Protein AF-0000000067842498 (afdb_homodimer)

Organism: Pseudomonas putida (strain ATCC 47054 / DSM 6125 / CFBP 8728 / NCIMB 11950 / KT2440) (NCBI:txid160488)

Secondary structure (DSSP, 8-state):
--EEEEEEEEES-HHHHIIIIIIIT-PEEEEE-SSEEEEE-SSSEEEEEESPPPP-EEEEEETTEEEEESEEEEEEEHHHHHHHHHHHHHTTPPEEEEEEEESTTSTT-EEEEEEE-TTS-EEEEEEESSGGGGG--/--EEEEEEEEES-HHHHIIIIIIIT-PEEEEE-SSEEEEE-SSSEEEEEESPPPP-EEEEEETTEEEEESEEEEEEEHHHHHHHHHHHHHTTPPEEEEEEEESTTSTT-EEEEEEE-TTS-EEEEEEESSGGGGG--

InterPro domains:
  IPR004360 Glyoxalase/fosfomycin resistance/dioxygenase domain [PF00903] (4-125)
  IPR029068 Glyoxalase/Bleomycin resistance protein/Dihydroxybiphenyl dioxygenase [G3DSA:3.10.180.10] (1-134)
  IPR029068 Glyoxalase/Bleomycin resistance protein/Dihydroxybiphenyl dioxygenase [SSF54593] (3-127)
  IPR037523 Vicinal oxygen chelate (VOC), core domain [PS51819] (3-128)

Solvent-accessible surface area (backbone atoms only — not comparable to full-atom values): 14400 Å² total; per-residue (Å²): 125,77,56,32,44,32,38,34,40,43,28,68,47,67,67,59,43,45,46,44,48,31,64,66,68,58,28,50,76,34,44,70,59,96,53,34,40,27,29,38,60,64,77,22,41,38,36,41,30,62,43,77,46,78,80,68,43,72,68,43,70,50,91,94,44,60,36,63,29,47,28,37,39,37,36,24,40,44,70,60,34,52,52,48,53,50,48,39,52,74,72,64,57,66,56,78,39,60,82,42,80,40,54,78,96,39,80,41,38,29,30,38,31,29,30,56,50,91,58,64,51,42,36,37,46,31,20,24,88,45,78,72,34,76,52,38,112,125,78,58,31,44,32,38,35,40,43,28,68,48,66,65,60,44,45,46,44,47,30,65,68,69,58,29,48,75,35,45,69,59,98,54,33,41,28,29,39,60,64,78,23,41,37,36,42,30,64,44,78,49,77,80,69,44,73,67,40,70,50,91,95,42,61,36,63,28,47,31,37,38,36,38,26,40,43,71,59,34,53,52,48,52,50,47,39,52,73,70,64,57,67,57,78,38,61,82,41,80,40,55,79,96,40,80,41,38,29,31,39,31,29,29,56,49,92,59,63,52,41,36,37,44,32,20,24,89,46,77,73,33,75,51,38,112

Nearest PDB structures (foldseek):
  3rri-assembly1_A  TM=8.544E-01  e=1.528E-12  Alicyclobacillus acidocaldarius subsp. acidocaldarius DSM 446
  4nb1-assembly1_A  TM=8.017E-01  e=8.181E-09  Staphylococcus aureus subsp. aureus N315
  4naz-assembly1_A  TM=7.838E-01  e=1.943E-08  Staphylococcus aureus subsp. aureus N315
  1npb-assembly2_D  TM=7.614E-01  e=9.257E-09  Serratia marcescens
  3zi1-assembly1_A  TM=7.278E-01  e=3.832E-08  Homo sapiens

pLDDT: mean 94.42, std 5.38, range [74.56, 98.62]

Foldseek 3Di:
DDDAAEEEWEFADVVLVCCCVCVLVNWDWDDDDPFWTWTCNVPHIYIYGHDQTDDWDQQCDDPPGTDIPPAEEEEDAPVVVVVSLVSCVVVPFDWPAHWDWDPPPDQLIKIWTWGARPRRHIYMYIYDNDVVSNPTD/DDDAAEEEWEFADVVLVCCCVCVLVNWDWDDDDPFWTWTCNVPHIYIYGHDQTDDWDQQCDDPPGTDIPPAEEDEDAPVVVVVSLVSCVVVPFDWPAHWDWDPPPDQLIKIWTWGARPRRHIYMYIYDNDVVSNPTD

Structure (mmCIF, N/CA/C/O backbone):
data_AF-0000000067842498-model_v1
#
loop_
_entity.id
_entity.type
_entity.pdbx_description
1 polymer 'Ring-cleaving dioxygenase'
#
loop_
_atom_site.group_PDB
_atom_site.id
_atom_site.type_symbol
_atom_site.label_atom_id
_atom_site.label_alt_id
_atom_site.label_comp_id
_atom_site.label_asym_id
_atom_site.label_entity_id
_atom_site.label_seq_id
_atom_site.pdbx_PDB_ins_code
_atom_site.Cartn_x
_atom_site.Cartn_y
_atom_site.Cartn_z
_atom_site.occupancy
_atom_site.B_iso_or_equiv
_atom_site.auth_seq_id
_atom_site.auth_comp_id
_atom_site.auth_asym_id
_atom_site.auth_atom_id
_atom_site.pdbx_PDB_model_num
ATOM 1 N N . MET A 1 1 ? -9.445 11.133 -11.086 1 76.19 1 MET A N 1
ATOM 2 C CA . MET A 1 1 ? -8.438 11.734 -10.219 1 76.19 1 MET A CA 1
ATOM 3 C C . MET A 1 1 ? -7.129 10.953 -10.281 1 76.19 1 MET A C 1
ATOM 5 O O . MET A 1 1 ? -7.133 9.719 -10.211 1 76.19 1 MET A O 1
ATOM 9 N N . LYS A 1 2 ? -6.109 11.633 -10.609 1 86.38 2 LYS A N 1
ATOM 10 C CA . LYS A 1 2 ? -4.809 10.969 -10.594 1 86.38 2 LYS A CA 1
ATOM 11 C C . LYS A 1 2 ? -4.27 10.852 -9.172 1 86.38 2 LYS A C 1
ATOM 13 O O . LYS A 1 2 ? -4.41 11.781 -8.367 1 86.38 2 LYS A O 1
ATOM 18 N N . SER A 1 3 ? -3.846 9.609 -8.766 1 96.38 3 SER A N 1
ATOM 19 C CA . SER A 1 3 ? -3.299 9.398 -7.426 1 96.38 3 SER A CA 1
ATOM 20 C C . SER A 1 3 ? -2.084 8.477 -7.465 1 96.38 3 SER A C 1
ATOM 22 O O . SER A 1 3 ? -1.927 7.688 -8.398 1 96.38 3 SER A O 1
ATOM 24 N N . LEU A 1 4 ? -1.182 8.711 -6.551 1 97.5 4 LEU A N 1
ATOM 25 C CA . LEU A 1 4 ? -0.152 7.73 -6.215 1 97.5 4 LEU A CA 1
ATOM 26 C C . LEU A 1 4 ? -0.464 7.047 -4.891 1 97.5 4 LEU A C 1
ATOM 28 O O . LEU A 1 4 ? -1.12 7.633 -4.023 1 97.5 4 LEU A O 1
ATOM 32 N N . PHE A 1 5 ? -0.027 5.844 -4.844 1 98.38 5 PHE A N 1
ATOM 33 C CA . PHE A 1 5 ? -0.206 5.164 -3.564 1 98.38 5 PHE A CA 1
ATOM 34 C C . PHE A 1 5 ? 0.988 5.41 -2.648 1 98.38 5 PHE A C 1
ATOM 36 O O . PHE A 1 5 ? 2.104 5.637 -3.121 1 98.38 5 PHE A O 1
ATOM 43 N N . HIS A 1 6 ? 0.735 5.387 -1.341 1 98.19 6 HIS A N 1
ATOM 44 C CA . HIS A 1 6 ? 1.768 5.551 -0.324 1 98.19 6 HIS A CA 1
ATOM 45 C C . HIS A 1 6 ? 1.63 4.504 0.775 1 98.19 6 HIS A C 1
ATOM 47 O O . HIS A 1 6 ? 0.52 4.219 1.232 1 98.19 6 HIS A O 1
ATOM 53 N N . VAL A 1 7 ? 2.695 3.898 1.135 1 98.5 7 VAL A N 1
ATOM 54 C CA . VAL A 1 7 ? 2.73 3.018 2.299 1 98.5 7 VAL A CA 1
ATOM 55 C C . VAL A 1 7 ? 4.027 3.236 3.072 1 98.5 7 VAL A C 1
ATOM 57 O O . VAL A 1 7 ? 5.094 3.402 2.473 1 98.5 7 VAL A O 1
ATOM 60 N N . SER A 1 8 ? 3.912 3.299 4.363 1 98.31 8 SER A N 1
ATOM 61 C CA . SER A 1 8 ? 5.07 3.32 5.25 1 98.31 8 SER A CA 1
ATOM 62 C C . SER A 1 8 ? 5.074 2.111 6.18 1 98.31 8 SER A C 1
ATOM 64 O O . SER A 1 8 ? 4.055 1.788 6.793 1 98.31 8 SER A O 1
ATOM 66 N N . TYR A 1 9 ? 6.188 1.408 6.258 1 98.5 9 TYR A N 1
ATOM 67 C CA . TYR A 1 9 ? 6.301 0.244 7.129 1 98.5 9 TYR A CA 1
ATOM 68 C C . TYR A 1 9 ? 7.738 0.057 7.602 1 98.5 9 TYR A C 1
ATOM 70 O O . TYR A 1 9 ? 8.641 0.763 7.152 1 98.5 9 TYR A O 1
ATOM 78 N N . HIS A 1 10 ? 7.934 -0.822 8.531 1 98.25 10 HIS A N 1
ATOM 79 C CA . HIS A 1 10 ? 9.242 -1.013 9.148 1 98.25 10 HIS A CA 1
ATOM 80 C C . HIS A 1 10 ? 10.062 -2.057 8.398 1 98.25 10 HIS A C 1
ATOM 82 O O . HIS A 1 10 ? 9.508 -3.043 7.898 1 98.25 10 HIS A O 1
ATOM 88 N N . VAL A 1 11 ? 11.273 -1.847 8.352 1 98.38 11 VAL A N 1
ATOM 89 C CA . VAL A 1 11 ? 12.289 -2.807 7.949 1 98.38 11 VAL A CA 1
ATOM 90 C C . VAL A 1 11 ? 13.344 -2.934 9.047 1 98.38 11 VAL A C 1
ATOM 92 O O . VAL A 1 11 ? 13.516 -2.021 9.859 1 98.38 11 VAL A O 1
ATOM 95 N N . THR A 1 12 ? 14.094 -4.02 9.062 1 98.19 12 THR A N 1
ATOM 96 C CA . THR A 1 12 ? 15.039 -4.273 10.141 1 98.19 12 THR A CA 1
ATOM 97 C C . THR A 1 12 ? 16.391 -3.65 9.836 1 98.19 12 THR A C 1
ATOM 99 O O . THR A 1 12 ? 17.172 -3.361 10.742 1 98.19 12 THR A O 1
ATOM 102 N N . ASP A 1 13 ? 16.719 -3.486 8.539 1 97.75 13 ASP A N 1
ATOM 103 C CA . ASP A 1 13 ? 18.031 -3.027 8.094 1 97.75 13 ASP A CA 1
ATOM 104 C C . ASP A 1 13 ? 17.922 -2.182 6.824 1 97.75 13 ASP A C 1
ATOM 106 O O . ASP A 1 13 ? 17.562 -2.693 5.762 1 97.75 13 ASP A O 1
ATOM 110 N N . LEU A 1 14 ? 18.281 -0.862 6.91 1 97.25 14 LEU A N 1
ATOM 111 C CA . LEU A 1 14 ? 18.094 0.062 5.797 1 97.25 14 LEU A CA 1
ATOM 112 C C . LEU A 1 14 ? 19.062 -0.261 4.66 1 97.25 14 LEU A C 1
ATOM 114 O O . LEU A 1 14 ? 18.719 -0.106 3.486 1 97.25 14 LEU A O 1
ATOM 118 N N . GLU A 1 15 ? 20.25 -0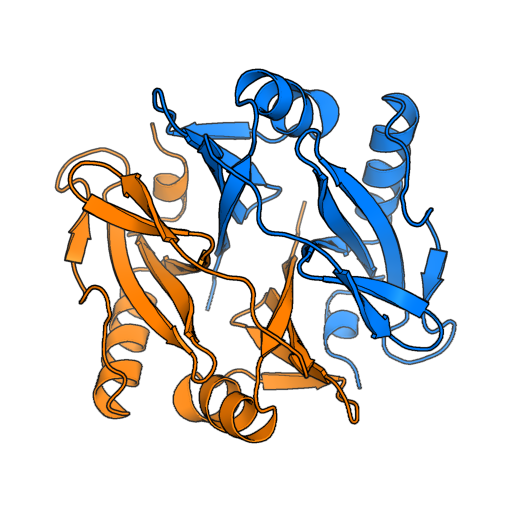.702 4.965 1 97.31 15 GLU A N 1
ATOM 119 C CA . GLU A 1 15 ? 21.219 -1.031 3.922 1 97.31 15 GLU A CA 1
ATOM 120 C C . GLU A 1 15 ? 20.75 -2.236 3.105 1 97.31 15 GLU A C 1
ATOM 122 O O . GLU A 1 15 ? 20.859 -2.238 1.877 1 97.31 15 GLU A O 1
ATOM 127 N N . ALA A 1 16 ? 20.344 -3.297 3.791 1 97.88 16 ALA A N 1
ATOM 128 C CA . ALA A 1 16 ? 19.781 -4.449 3.088 1 97.88 16 ALA A CA 1
ATOM 129 C C . ALA A 1 16 ? 18.594 -4.047 2.223 1 97.88 16 ALA A C 1
ATOM 131 O O . ALA A 1 16 ? 18.438 -4.547 1.107 1 97.88 16 ALA A O 1
ATOM 132 N N . SER A 1 17 ? 17.797 -3.123 2.758 1 97.75 17 SER A N 1
ATOM 133 C CA . SER A 1 17 ? 16.641 -2.635 2.018 1 97.75 17 S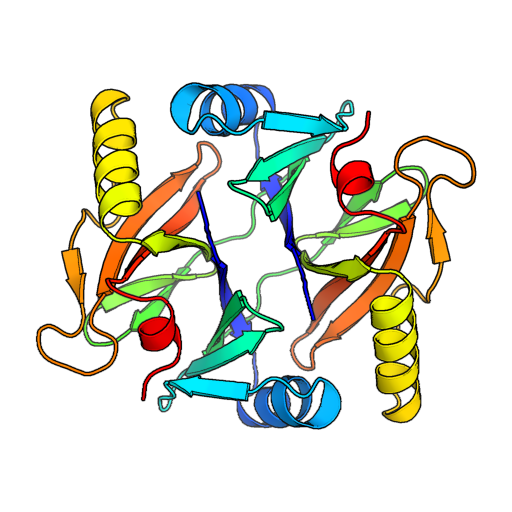ER A CA 1
ATOM 134 C C . SER A 1 17 ? 17.062 -1.837 0.79 1 97.75 17 SER A C 1
ATOM 136 O O . SER A 1 17 ? 16.469 -1.961 -0.277 1 97.75 17 SER A O 1
ATOM 138 N N . ARG A 1 18 ? 18.062 -1.056 0.928 1 97.06 18 ARG A N 1
ATOM 139 C CA . ARG A 1 18 ? 18.578 -0.275 -0.193 1 97.06 18 ARG A CA 1
ATOM 140 C C . ARG A 1 18 ? 19.047 -1.186 -1.317 1 97.06 18 ARG A C 1
ATOM 142 O O . ARG A 1 18 ? 18.812 -0.908 -2.494 1 97.06 18 ARG A O 1
ATOM 149 N N . ASN A 1 19 ? 19.719 -2.213 -0.926 1 97.5 19 ASN A N 1
ATOM 150 C CA . ASN A 1 19 ? 20.172 -3.168 -1.932 1 97.5 19 ASN A CA 1
ATOM 151 C C . ASN A 1 19 ? 19 -3.846 -2.631 1 97.5 19 ASN A C 1
ATOM 153 O O . ASN A 1 19 ? 18.984 -3.957 -3.857 1 97.5 19 ASN A O 1
ATOM 157 N N . PHE A 1 20 ? 18.047 -4.246 -1.88 1 98.62 20 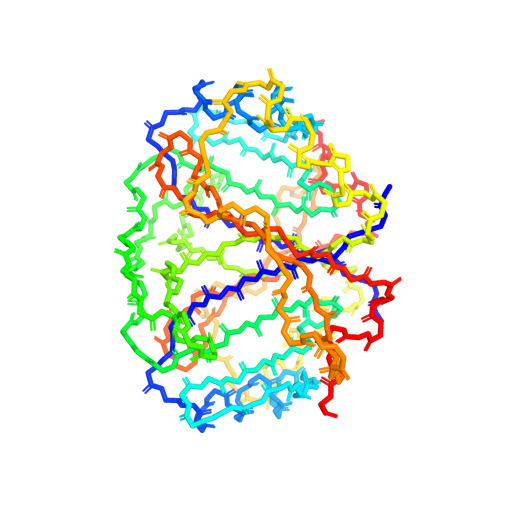PHE A N 1
ATOM 158 C CA . PHE A 1 20 ? 16.906 -4.98 -2.42 1 98.62 20 PHE A CA 1
ATOM 159 C C . PHE A 1 20 ? 16.031 -4.074 -3.277 1 98.62 20 PHE A C 1
ATOM 161 O O . PHE A 1 20 ? 15.82 -4.344 -4.461 1 98.62 20 PHE A O 1
ATOM 168 N N . TYR A 1 21 ? 15.492 -2.969 -2.76 1 98.44 21 TYR A N 1
ATOM 169 C CA . TYR A 1 21 ? 14.562 -2.092 -3.459 1 98.44 21 TYR A CA 1
ATOM 170 C C . TYR A 1 21 ? 15.273 -1.265 -4.52 1 98.44 21 TYR A C 1
ATOM 172 O O . TYR A 1 21 ? 14.727 -1.006 -5.59 1 98.44 21 TYR A O 1
ATOM 180 N N . GLY A 1 22 ? 16.469 -0.867 -4.25 1 96.88 22 GLY A N 1
ATOM 181 C CA . GLY A 1 22 ? 17.219 -0.056 -5.188 1 96.88 22 GLY A CA 1
ATOM 182 C C . GLY A 1 22 ? 17.891 -0.871 -6.277 1 96.88 22 GLY A C 1
ATOM 183 O O . GLY A 1 22 ? 17.562 -0.726 -7.457 1 96.88 22 GLY A O 1
ATOM 184 N N . ASN A 1 23 ? 18.734 -1.819 -5.898 1 95.81 23 ASN A N 1
ATOM 185 C CA . ASN A 1 23 ? 19.547 -2.551 -6.863 1 95.81 23 ASN A CA 1
ATOM 186 C C . ASN A 1 23 ? 18.766 -3.699 -7.496 1 95.81 23 ASN A C 1
ATOM 188 O O . ASN A 1 23 ? 18.734 -3.828 -8.727 1 95.81 23 ASN A O 1
ATOM 192 N N . ILE A 1 24 ? 18.188 -4.484 -6.734 1 97.25 24 ILE A N 1
ATOM 193 C CA . ILE A 1 24 ? 17.531 -5.68 -7.254 1 97.25 24 ILE A CA 1
ATOM 194 C C . ILE A 1 24 ? 16.234 -5.289 -7.973 1 97.25 24 ILE A C 1
ATOM 196 O O . ILE A 1 24 ? 16.016 -5.68 -9.117 1 97.25 24 ILE A O 1
ATOM 200 N N . LEU A 1 25 ? 15.422 -4.445 -7.328 1 97.19 25 LEU A N 1
ATOM 201 C CA . LEU A 1 25 ? 14.141 -4.09 -7.945 1 97.19 25 LEU A CA 1
ATOM 202 C C . LEU A 1 25 ? 14.305 -2.9 -8.883 1 97.19 25 LEU A C 1
ATOM 204 O O . LEU A 1 25 ? 13.453 -2.66 -9.742 1 97.19 25 LEU A O 1
ATOM 208 N N . GLY A 1 26 ? 15.305 -2.076 -8.625 1 95.88 26 GLY A N 1
ATOM 209 C CA . GLY A 1 26 ? 15.594 -0.965 -9.516 1 95.88 26 GLY A CA 1
ATOM 210 C C . GLY A 1 26 ? 14.805 0.289 -9.188 1 95.88 26 GLY A C 1
ATOM 211 O O . GLY A 1 26 ? 14.633 1.16 -10.039 1 95.88 26 GLY A O 1
ATOM 212 N N . CYS A 1 27 ? 14.312 0.388 -7.992 1 96.88 27 CYS A N 1
ATOM 213 C CA . CYS A 1 27 ? 13.531 1.558 -7.594 1 96.88 27 CYS A CA 1
ATOM 214 C C . CYS A 1 27 ? 14.445 2.75 -7.328 1 96.88 27 CYS A C 1
ATOM 216 O O . CYS A 1 27 ? 15.523 2.596 -6.75 1 96.88 27 CYS A O 1
ATOM 218 N N . LYS A 1 28 ? 13.984 3.887 -7.719 1 95.75 28 LYS A N 1
ATOM 219 C CA . LYS A 1 28 ? 14.727 5.117 -7.465 1 95.75 28 LYS A CA 1
ATOM 220 C C . LYS A 1 28 ? 14.57 5.57 -6.016 1 95.75 28 LYS A C 1
ATOM 222 O O . LYS A 1 28 ? 13.453 5.621 -5.496 1 95.75 28 LYS A O 1
ATOM 227 N N . GLU A 1 29 ? 15.688 5.902 -5.41 1 95.06 29 GLU A N 1
ATOM 228 C CA . GLU A 1 29 ? 15.68 6.391 -4.035 1 95.06 29 GLU A CA 1
ATOM 229 C C . GLU A 1 29 ? 15.211 7.84 -3.965 1 95.06 29 GLU A C 1
ATOM 231 O O . GLU A 1 29 ? 15.57 8.656 -4.812 1 95.06 29 GLU A O 1
ATOM 236 N N . GLY A 1 30 ? 14.344 8.125 -3.004 1 91.25 30 GLY A N 1
ATOM 237 C CA . GLY A 1 30 ? 13.914 9.484 -2.732 1 91.25 30 GLY A CA 1
ATOM 238 C C . GLY A 1 30 ? 14.57 10.078 -1.496 1 91.25 30 GLY A C 1
ATOM 239 O O . GLY A 1 30 ? 15.781 9.977 -1.318 1 91.25 30 GLY A O 1
ATOM 240 N N . ARG A 1 31 ? 13.75 10.773 -0.719 1 88.3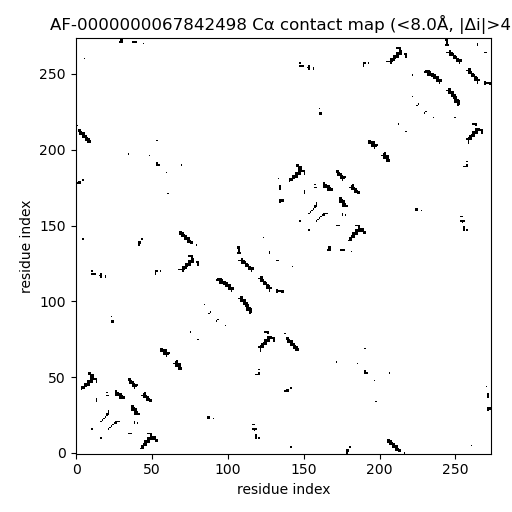8 31 ARG A N 1
ATOM 241 C CA . ARG A 1 31 ? 14.25 11.375 0.51 1 88.38 31 ARG A CA 1
ATOM 242 C C . ARG A 1 31 ? 14.742 10.312 1.485 1 88.38 31 ARG A C 1
ATOM 244 O O . ARG A 1 31 ? 14.125 9.258 1.621 1 88.38 31 ARG A O 1
ATOM 251 N N . THR A 1 32 ? 15.805 10.688 2.146 1 89.88 32 THR A N 1
ATOM 252 C CA . THR A 1 32 ? 16.422 9.758 3.084 1 89.88 32 THR A CA 1
ATOM 253 C C . THR A 1 32 ? 16.812 10.477 4.379 1 89.88 32 THR A C 1
ATOM 255 O O . THR A 1 32 ? 16.984 11.695 4.391 1 89.88 32 THR A O 1
ATOM 258 N N . SER A 1 33 ? 16.766 9.75 5.406 1 88.62 33 SER A N 1
ATOM 259 C CA . SER A 1 33 ? 17.281 10.172 6.703 1 88.62 33 SER A CA 1
ATOM 260 C C . SER A 1 33 ? 18.094 9.062 7.367 1 88.62 33 SER A C 1
ATOM 262 O O . SER A 1 33 ? 18.406 8.062 6.73 1 88.62 33 SER A O 1
ATOM 264 N N . GLU A 1 34 ? 18.438 9.289 8.609 1 90.56 34 GLU A N 1
ATOM 265 C CA . GLU A 1 34 ? 19.156 8.258 9.359 1 90.56 34 GLU A CA 1
ATOM 266 C C . GLU A 1 34 ? 18.25 7.086 9.703 1 90.56 34 GLU A C 1
ATOM 268 O O . GLU A 1 34 ? 18.719 5.961 9.883 1 90.56 34 GLU A O 1
ATOM 273 N N . THR A 1 35 ? 16.938 7.367 9.641 1 92.56 35 THR A N 1
ATOM 274 C CA . THR A 1 35 ? 16.078 6.34 10.203 1 92.56 35 THR A CA 1
ATOM 275 C C . THR A 1 35 ? 15.086 5.84 9.156 1 92.56 35 THR A C 1
ATOM 277 O O . THR A 1 35 ? 14.336 4.891 9.398 1 92.56 35 THR A O 1
ATOM 280 N N . TYR A 1 36 ? 15.055 6.477 7.941 1 94.62 36 TYR A N 1
ATOM 281 C CA . TYR A 1 36 ? 14.133 5.98 6.922 1 94.62 36 TYR A CA 1
ATOM 282 C C . TYR A 1 36 ? 14.625 6.328 5.523 1 94.62 36 TYR A C 1
ATOM 284 O O . TYR A 1 36 ? 15.523 7.164 5.367 1 94.62 36 TYR A O 1
ATOM 292 N N . VAL A 1 37 ? 14.109 5.699 4.547 1 95.38 37 VAL A N 1
ATOM 293 C CA . VAL A 1 37 ? 14.391 5.949 3.139 1 95.38 37 VAL A CA 1
ATOM 294 C C . VAL A 1 37 ? 13.109 5.789 2.318 1 95.38 37 VAL A C 1
ATOM 296 O O . VAL A 1 37 ? 12.344 4.844 2.525 1 95.38 37 VAL A O 1
ATOM 299 N N . ASP A 1 38 ? 12.859 6.723 1.45 1 95.25 38 ASP A N 1
ATOM 300 C CA . ASP A 1 38 ? 11.75 6.656 0.511 1 95.25 38 ASP A CA 1
ATOM 301 C C . ASP A 1 38 ? 12.195 6.082 -0.832 1 95.25 38 ASP A C 1
ATOM 303 O O . ASP A 1 38 ? 13.328 6.305 -1.263 1 95.25 38 ASP A O 1
ATOM 307 N N . TYR A 1 39 ? 11.219 5.402 -1.477 1 97 39 TYR A N 1
ATOM 308 C CA . TYR A 1 39 ? 11.477 4.922 -2.828 1 97 39 TYR A CA 1
ATOM 309 C C . TYR A 1 39 ? 10.305 5.23 -3.75 1 97 39 TYR A C 1
ATOM 311 O O . TYR A 1 39 ? 9.141 5.172 -3.332 1 97 39 TYR A O 1
ATOM 319 N N . ASP A 1 40 ? 10.656 5.582 -4.977 1 96.69 40 ASP A N 1
ATOM 320 C CA . ASP A 1 40 ? 9.695 5.434 -6.066 1 96.69 40 ASP A CA 1
ATOM 321 C C . ASP A 1 40 ? 9.508 3.961 -6.43 1 96.69 40 ASP A C 1
ATOM 323 O O . ASP A 1 40 ? 10.328 3.381 -7.141 1 96.69 40 ASP A O 1
ATOM 327 N N . PHE A 1 41 ? 8.516 3.322 -5.863 1 97.62 41 PHE A N 1
ATOM 328 C CA . PHE A 1 41 ? 8.188 1.921 -6.09 1 97.62 41 PHE A CA 1
ATOM 329 C C . PHE A 1 41 ? 7.281 1.771 -7.305 1 97.62 41 PHE A C 1
ATOM 331 O O . PHE A 1 41 ? 6.082 1.512 -7.164 1 97.62 41 PHE A O 1
ATOM 338 N N . PHE A 1 42 ? 7.867 1.963 -8.492 1 96.56 42 PHE A N 1
ATOM 339 C CA . PHE A 1 42 ? 7.227 1.851 -9.797 1 96.56 42 PHE A CA 1
ATOM 340 C C . PHE A 1 42 ? 6.055 2.818 -9.914 1 96.56 42 PHE A C 1
ATOM 342 O O . PHE A 1 42 ? 4.953 2.428 -10.305 1 96.56 42 PHE A O 1
ATOM 349 N N . GLY A 1 43 ? 6.324 4.098 -9.5 1 95.31 43 GLY A N 1
ATOM 350 C CA . GLY A 1 43 ? 5.34 5.16 -9.648 1 95.31 43 GLY A CA 1
ATOM 351 C C . GLY A 1 43 ? 4.625 5.492 -8.352 1 95.31 43 GLY A C 1
ATOM 352 O O . GLY A 1 43 ? 3.838 6.438 -8.297 1 95.31 43 GLY A O 1
ATOM 353 N N . HIS A 1 44 ? 4.867 4.719 -7.25 1 97.81 44 HIS A N 1
ATOM 354 C CA . HIS A 1 44 ? 4.25 4.902 -5.941 1 97.81 44 HIS A CA 1
ATOM 355 C C . HIS A 1 44 ? 5.305 5.137 -4.867 1 97.81 44 HIS A C 1
ATOM 357 O O . HIS A 1 44 ? 6.5 4.961 -5.109 1 97.81 44 HIS A O 1
ATOM 363 N N . GLN A 1 45 ? 4.855 5.578 -3.744 1 97.69 45 GLN A N 1
ATOM 364 C CA . GLN A 1 45 ? 5.824 5.914 -2.705 1 97.69 45 GLN A CA 1
ATOM 365 C C . GLN A 1 45 ? 5.789 4.891 -1.571 1 97.69 45 GLN A C 1
ATOM 367 O O . GLN A 1 45 ? 4.734 4.656 -0.977 1 97.69 45 GLN A O 1
ATOM 372 N N . ILE A 1 46 ? 6.879 4.234 -1.336 1 98.25 46 ILE A N 1
ATOM 373 C CA . ILE A 1 46 ? 7.043 3.479 -0.1 1 98.25 46 ILE A CA 1
ATOM 374 C C . ILE A 1 46 ? 8.078 4.164 0.793 1 98.25 46 ILE A C 1
ATOM 376 O O . ILE A 1 46 ? 9.07 4.703 0.301 1 98.25 46 ILE A O 1
ATOM 380 N N . SER A 1 47 ? 7.762 4.281 2.018 1 97.44 47 SER A N 1
ATOM 381 C CA . SER A 1 47 ? 8.664 4.801 3.037 1 97.44 47 SER A CA 1
ATOM 382 C C . SER A 1 47 ? 9.086 3.703 4.012 1 97.44 47 SER A C 1
ATOM 384 O O . SER A 1 47 ? 8.25 3.148 4.727 1 97.44 47 SER A O 1
ATOM 386 N N . LEU A 1 48 ? 10.344 3.395 4.004 1 98.12 48 LEU A N 1
ATOM 387 C CA . LEU A 1 48 ? 10.891 2.332 4.836 1 98.12 48 LEU A CA 1
ATOM 388 C C . LEU A 1 48 ? 11.531 2.906 6.098 1 98.12 48 LEU A C 1
ATOM 390 O O . LEU A 1 48 ? 12.523 3.639 6.016 1 98.12 48 LEU A O 1
ATOM 394 N N . HIS A 1 49 ? 10.984 2.633 7.211 1 97.5 49 HIS A N 1
ATOM 395 C CA . HIS A 1 49 ? 11.508 3.092 8.492 1 97.5 49 HIS A CA 1
ATOM 396 C C . HIS A 1 49 ? 12.203 1.961 9.242 1 97.5 49 HIS A C 1
ATOM 398 O O . HIS A 1 49 ? 11.68 0.846 9.32 1 97.5 49 HIS A O 1
ATOM 404 N N . LYS A 1 50 ? 13.391 2.291 9.781 1 96.94 50 LYS A N 1
ATOM 405 C CA . LYS A 1 50 ? 14.055 1.3 10.625 1 96.94 50 LYS A CA 1
ATOM 406 C C . LYS A 1 50 ? 13.227 0.973 11.859 1 96.94 50 LYS A C 1
ATOM 408 O O . LYS A 1 50 ? 12.781 1.876 12.57 1 96.94 50 LYS A O 1
ATOM 413 N N . GLY A 1 51 ? 12.953 -0.276 12.062 1 96.94 51 GLY A N 1
ATOM 414 C CA . GLY A 1 51 ? 12.164 -0.735 13.195 1 96.94 51 GLY A CA 1
ATOM 415 C C . GLY A 1 51 ? 11.766 -2.195 13.094 1 96.94 51 GLY A C 1
ATOM 416 O O . GLY A 1 51 ? 12.398 -2.967 12.367 1 96.94 51 GLY A O 1
ATOM 417 N N . VAL A 1 52 ? 10.781 -2.633 13.898 1 96.56 52 VAL A N 1
ATOM 418 C CA . VAL A 1 52 ? 10.305 -4.012 13.914 1 96.56 52 VAL A CA 1
ATOM 419 C C . VAL A 1 52 ? 9.164 -4.18 12.914 1 96.56 52 VAL A C 1
ATOM 421 O O . VAL A 1 52 ? 8.117 -3.543 13.047 1 96.56 52 VAL A O 1
ATOM 424 N N . PRO A 1 53 ? 9.312 -5.008 11.898 1 97.38 53 PRO A N 1
ATOM 425 C CA . PRO A 1 53 ? 8.234 -5.227 10.93 1 97.38 53 PRO A CA 1
ATOM 426 C C . PRO A 1 53 ? 6.965 -5.773 11.57 1 97.38 53 PRO A C 1
ATOM 428 O O . PRO A 1 53 ? 7.02 -6.367 12.656 1 97.38 53 PRO A O 1
ATOM 431 N N . PHE A 1 54 ? 5.852 -5.516 10.945 1 95.69 54 PHE A N 1
ATOM 432 C CA . PHE A 1 54 ? 4.602 -6.113 11.398 1 95.69 54 PHE A CA 1
ATOM 433 C C . PHE A 1 54 ? 4.66 -7.633 11.297 1 95.69 54 PHE A C 1
ATOM 435 O O . PHE A 1 54 ? 5.309 -8.18 10.406 1 95.69 54 PHE A O 1
ATOM 442 N N . PRO A 1 55 ? 3.955 -8.289 12.219 1 95.94 55 PRO A N 1
ATOM 443 C CA . PRO A 1 55 ? 3.842 -9.742 12.055 1 95.94 55 PRO A CA 1
ATOM 444 C C . PRO A 1 55 ? 2.961 -10.133 10.875 1 95.94 55 PRO A C 1
ATOM 446 O O . PRO A 1 55 ? 2.021 -9.414 10.531 1 95.94 55 PRO A O 1
ATOM 449 N N . THR A 1 56 ? 3.271 -11.227 10.242 1 96.5 56 THR A N 1
ATOM 450 C CA . THR A 1 56 ? 2.463 -11.75 9.148 1 96.5 56 THR A CA 1
ATOM 451 C C . THR A 1 56 ? 1.886 -13.117 9.5 1 96.5 56 THR A C 1
ATOM 453 O O . THR A 1 56 ? 2.467 -13.852 10.305 1 96.5 56 THR A O 1
ATOM 456 N N . THR A 1 57 ? 0.739 -13.336 9.016 1 94.5 57 THR A N 1
ATOM 457 C CA . THR A 1 57 ? 0.088 -14.633 9.117 1 94.5 57 THR A CA 1
ATOM 458 C C . THR A 1 57 ? -0.39 -15.117 7.75 1 94.5 57 THR A C 1
ATOM 460 O O . THR A 1 57 ? -0.719 -14.305 6.883 1 94.5 57 THR A O 1
ATOM 463 N N . ARG A 1 58 ? -0.375 -16.438 7.559 1 95.12 58 ARG A N 1
ATOM 464 C CA . ARG A 1 58 ? -0.917 -17 6.324 1 95.12 58 ARG A CA 1
ATOM 465 C C . ARG A 1 58 ? -2.424 -17.203 6.43 1 95.12 58 ARG A C 1
ATOM 467 O O . ARG A 1 58 ? -2.895 -18.328 6.543 1 95.12 58 ARG A O 1
ATOM 474 N N . THR A 1 59 ? -3.166 -16.109 6.289 1 91.88 59 THR A N 1
ATOM 475 C CA . THR A 1 59 ? -4.594 -16.156 6.578 1 91.88 59 THR A CA 1
ATOM 476 C C . THR A 1 59 ? -5.398 -15.531 5.441 1 91.88 59 THR A C 1
ATOM 478 O O . THR A 1 59 ? -6.633 -15.523 5.477 1 91.88 59 THR A O 1
ATOM 481 N N . GLY A 1 60 ? -4.719 -14.969 4.461 1 91.62 60 GLY A N 1
ATOM 482 C CA . GLY A 1 60 ? -5.434 -14.367 3.348 1 91.62 60 GLY A CA 1
ATOM 483 C C . GLY A 1 60 ? -5.973 -15.383 2.363 1 91.62 60 GLY A C 1
ATOM 484 O O . GLY A 1 60 ? -5.309 -15.727 1.384 1 91.62 60 GLY A O 1
ATOM 485 N N . LYS A 1 61 ? -7.168 -15.797 2.686 1 88 61 LYS A N 1
ATOM 486 C CA . LYS A 1 61 ? -7.766 -16.812 1.818 1 88 61 LYS A CA 1
ATOM 487 C C . LYS A 1 61 ? -8.195 -16.203 0.485 1 88 61 LYS A C 1
ATOM 489 O O . LYS A 1 61 ? -8.984 -15.25 0.454 1 88 61 LYS A O 1
ATOM 494 N N . VAL A 1 62 ? -7.652 -16.688 -0.511 1 80.06 62 VAL A N 1
ATOM 495 C CA . VAL A 1 62 ? -8.023 -16.344 -1.879 1 80.06 62 VAL A CA 1
ATOM 496 C C . VAL A 1 62 ? -8.219 -17.609 -2.701 1 80.06 62 VAL A C 1
ATOM 498 O O . VAL A 1 62 ? -7.258 -18.328 -2.994 1 80.06 62 VAL A O 1
ATOM 501 N N . GLY A 1 63 ? -9.422 -17.844 -3.127 1 74.56 63 GLY A N 1
ATOM 502 C CA . GLY A 1 63 ? -9.672 -19.156 -3.717 1 74.56 63 GLY A CA 1
ATOM 503 C C . GLY A 1 63 ? -9.227 -20.312 -2.828 1 74.56 63 GLY A C 1
ATOM 504 O O . GLY A 1 63 ? -9.664 -20.406 -1.678 1 74.56 63 GLY A O 1
ATOM 505 N N . ASP A 1 64 ? -8.297 -21.109 -3.412 1 76.44 64 ASP A N 1
ATOM 506 C CA . ASP A 1 64 ? -7.871 -22.281 -2.672 1 76.44 64 ASP A CA 1
ATOM 507 C C . ASP A 1 64 ? -6.52 -22.062 -1.999 1 76.44 64 ASP A C 1
ATOM 509 O O . ASP A 1 64 ? -5.934 -22.984 -1.437 1 76.44 64 ASP A O 1
ATOM 513 N N . HIS A 1 65 ? -6.062 -20.875 -1.979 1 80.69 65 HIS A N 1
ATOM 514 C CA . HIS A 1 65 ? -4.746 -20.578 -1.425 1 80.69 65 HIS A CA 1
ATOM 515 C C . HIS A 1 65 ? -4.844 -19.578 -0.275 1 80.69 65 HIS A C 1
ATOM 517 O O . HIS A 1 65 ? -5.84 -18.875 -0.153 1 80.69 65 HIS A O 1
ATOM 523 N N . GLU A 1 66 ? -3.873 -19.656 0.619 1 91.06 66 GLU A N 1
ATOM 524 C CA . GLU A 1 66 ? -3.715 -18.688 1.688 1 91.06 66 GLU A CA 1
ATOM 525 C C . GLU A 1 66 ? -2.428 -17.875 1.515 1 91.06 66 GLU A C 1
ATOM 527 O O . GLU A 1 66 ? -1.341 -18.453 1.42 1 91.06 66 GLU A O 1
ATOM 532 N N . VAL A 1 67 ? -2.652 -16.656 1.464 1 92.69 67 VAL A N 1
ATOM 533 C CA . VAL A 1 67 ? -1.5 -15.781 1.247 1 92.69 67 VAL A CA 1
ATOM 534 C C . VAL A 1 67 ? -1.123 -15.086 2.553 1 92.69 67 VAL A C 1
ATOM 536 O O . VAL A 1 67 ? -1.916 -15.055 3.498 1 92.69 67 VAL A O 1
ATOM 539 N N . LEU A 1 68 ? 0.056 -14.609 2.602 1 96.44 68 LEU A N 1
ATOM 540 C CA . LEU A 1 68 ? 0.533 -13.875 3.77 1 96.44 68 LEU A CA 1
ATOM 541 C C . LEU A 1 68 ? -0.201 -12.547 3.918 1 96.44 68 LEU A C 1
ATOM 543 O O . LEU A 1 68 ? -0.437 -11.852 2.93 1 96.44 68 LEU A O 1
ATOM 547 N N . MET A 1 69 ? -0.565 -12.258 5.164 1 97.38 69 MET A N 1
ATOM 548 C CA . MET A 1 69 ? -1.273 -11.031 5.52 1 97.38 69 MET A CA 1
ATOM 549 C C . MET A 1 69 ? -0.54 -10.281 6.625 1 97.38 69 MET A C 1
ATOM 551 O O . MET A 1 69 ? -0.1 -10.883 7.605 1 97.38 69 MET A O 1
ATOM 555 N N . PRO A 1 70 ? -0.449 -9 6.566 1 98 70 PRO A N 1
ATOM 556 C CA . PRO A 1 70 ? -0.721 -8.164 5.395 1 98 70 PRO A CA 1
ATOM 557 C C . PRO A 1 70 ? 0.35 -8.297 4.312 1 98 70 PRO A C 1
ATOM 559 O O . PRO A 1 70 ? 1.377 -8.945 4.535 1 98 70 PRO A O 1
ATOM 562 N N . HIS A 1 71 ? 0.067 -7.871 3.15 1 98.5 71 HIS A N 1
ATOM 563 C CA . HIS A 1 71 ? 1.097 -7.77 2.123 1 98.5 71 HIS A CA 1
ATOM 564 C C . HIS A 1 71 ? 0.865 -6.555 1.228 1 98.5 71 HIS A C 1
ATOM 566 O O . HIS A 1 71 ? -0.251 -6.039 1.155 1 98.5 71 HIS A O 1
ATOM 572 N N . ILE A 1 72 ? 1.94 -6.117 0.554 1 98.56 72 ILE A N 1
ATOM 573 C CA . ILE A 1 72 ? 1.896 -5 -0.383 1 98.56 72 ILE A CA 1
ATOM 574 C C . ILE A 1 72 ? 2.369 -5.461 -1.759 1 98.56 72 ILE A C 1
ATOM 576 O O . ILE A 1 72 ? 2.951 -6.539 -1.894 1 98.56 72 ILE A O 1
ATOM 580 N N . GLY A 1 73 ? 2.053 -4.621 -2.711 1 98.25 73 GLY A N 1
ATOM 581 C CA . GLY A 1 73 ? 2.609 -4.965 -4.012 1 98.25 73 GLY A CA 1
ATOM 582 C C . GLY A 1 73 ? 2.037 -4.133 -5.145 1 98.25 73 GLY A C 1
ATOM 583 O O . GLY A 1 73 ? 1.7 -2.963 -4.953 1 98.25 73 GLY A O 1
ATOM 584 N N . LEU A 1 74 ? 2.143 -4.738 -6.387 1 98.44 74 LEU A N 1
ATOM 585 C CA . LEU A 1 74 ? 1.791 -4.023 -7.605 1 98.44 74 LEU A CA 1
ATOM 586 C C . LEU A 1 74 ? 0.887 -4.871 -8.492 1 98.44 74 LEU A C 1
ATOM 588 O O . LEU A 1 74 ? 0.865 -6.098 -8.367 1 98.44 74 LEU A O 1
ATOM 592 N N . VAL A 1 75 ? 0.214 -4.184 -9.258 1 98.06 75 VAL A N 1
ATOM 593 C CA . VAL A 1 75 ? -0.443 -4.754 -10.43 1 98.06 75 VAL A CA 1
ATOM 594 C C . VAL A 1 75 ? 0.224 -4.23 -11.703 1 98.06 75 VAL A C 1
ATOM 596 O O . VAL A 1 75 ? 0.329 -3.02 -11.906 1 98.06 75 VAL A O 1
ATOM 599 N N . LEU A 1 76 ? 0.68 -5.129 -12.508 1 97.94 76 LEU A N 1
ATOM 600 C CA . LEU A 1 76 ? 1.39 -4.797 -13.742 1 97.94 76 LEU A CA 1
ATOM 601 C C . LEU A 1 76 ? 0.699 -5.418 -14.945 1 97.94 76 LEU A C 1
ATOM 603 O O . LEU A 1 76 ? -0.068 -6.375 -14.805 1 97.94 76 LEU A O 1
ATOM 607 N N . HIS A 1 77 ? 1.015 -4.82 -16.109 1 97.31 77 HIS A N 1
ATOM 608 C CA . HIS A 1 77 ? 0.703 -5.551 -17.328 1 97.31 77 HIS A CA 1
ATOM 609 C C . HIS A 1 77 ? 1.57 -6.797 -17.469 1 97.31 77 HIS A C 1
ATOM 611 O O . HIS A 1 77 ? 2.666 -6.859 -16.906 1 97.31 77 HIS A O 1
ATOM 617 N N . LEU A 1 78 ? 1.146 -7.688 -18.266 1 96.19 78 LEU A N 1
ATOM 618 C CA . LEU A 1 78 ? 1.764 -9.008 -18.312 1 96.19 78 LEU A CA 1
ATOM 619 C C . LEU A 1 78 ? 3.219 -8.906 -18.766 1 96.19 78 LEU A C 1
ATOM 621 O O . LEU A 1 78 ? 4.09 -9.578 -18.203 1 96.19 78 LEU A O 1
ATOM 625 N N . ASP A 1 79 ? 3.525 -8.086 -19.719 1 96.88 79 ASP A N 1
ATOM 626 C CA . ASP A 1 79 ? 4.902 -7.973 -20.188 1 96.88 79 ASP A CA 1
ATOM 627 C C . ASP A 1 79 ? 5.824 -7.492 -19.062 1 96.88 79 ASP A C 1
ATOM 629 O O . ASP A 1 79 ? 6.91 -8.039 -18.875 1 96.88 79 ASP A O 1
ATOM 633 N N . ASP A 1 80 ? 5.379 -6.5 -18.344 1 97.56 80 ASP A N 1
ATOM 634 C CA . ASP A 1 80 ? 6.152 -5.973 -17.219 1 97.56 80 ASP A CA 1
ATOM 635 C C . ASP A 1 80 ? 6.223 -6.98 -16.078 1 97.56 80 ASP A C 1
ATOM 637 O O . ASP A 1 80 ? 7.227 -7.055 -15.367 1 97.56 80 ASP A O 1
ATOM 641 N N . TRP A 1 81 ? 5.145 -7.703 -15.906 1 97.81 81 TRP A N 1
ATOM 642 C CA . TRP A 1 81 ? 5.098 -8.742 -14.883 1 97.81 81 TRP A CA 1
ATOM 643 C C . TRP A 1 81 ? 6.133 -9.828 -15.164 1 97.81 81 TRP A C 1
ATOM 645 O O . TRP A 1 81 ? 6.871 -10.234 -14.258 1 97.81 81 TRP A O 1
ATOM 655 N N . PHE A 1 82 ? 6.254 -10.273 -16.422 1 97.5 82 PHE A N 1
ATOM 656 C CA . PHE A 1 82 ? 7.23 -11.289 -16.797 1 97.5 82 PHE A CA 1
ATOM 657 C C . PHE A 1 82 ? 8.648 -10.758 -16.625 1 97.5 82 PHE A C 1
ATOM 659 O O . PHE A 1 82 ? 9.531 -11.477 -16.141 1 97.5 82 PHE A O 1
ATOM 666 N N . ALA A 1 83 ? 8.797 -9.523 -16.969 1 97.5 83 ALA A N 1
ATOM 667 C CA . ALA A 1 83 ? 10.117 -8.914 -16.812 1 97.5 83 ALA A CA 1
ATOM 668 C C . ALA A 1 83 ? 10.531 -8.867 -15.352 1 97.5 83 ALA A C 1
ATOM 670 O O . ALA A 1 83 ? 11.703 -9.102 -15.023 1 97.5 83 ALA A O 1
ATOM 671 N N . MET A 1 84 ? 9.578 -8.531 -14.5 1 97.25 84 MET A N 1
ATOM 672 C CA . MET A 1 84 ? 9.852 -8.5 -13.07 1 97.25 84 MET A CA 1
ATOM 673 C C . MET A 1 84 ? 10.203 -9.891 -12.547 1 97.25 84 MET A C 1
ATOM 675 O O . MET A 1 84 ? 11.148 -10.047 -11.781 1 97.25 84 MET A O 1
ATOM 679 N N . ALA A 1 85 ? 9.453 -10.883 -12.938 1 97.5 85 ALA A N 1
ATOM 680 C CA . ALA A 1 85 ? 9.727 -12.258 -12.523 1 97.5 85 ALA A CA 1
ATOM 681 C C . ALA A 1 85 ? 11.133 -12.68 -12.938 1 97.5 85 ALA A C 1
ATOM 683 O O . ALA A 1 85 ? 11.867 -13.273 -12.141 1 97.5 85 ALA A O 1
ATOM 684 N N . ASP A 1 86 ? 11.5 -12.375 -14.141 1 97.44 86 ASP A N 1
ATOM 685 C CA . ASP A 1 86 ? 12.82 -12.703 -14.656 1 97.44 86 ASP A CA 1
ATOM 686 C C . ASP A 1 86 ? 13.914 -12.008 -13.844 1 97.44 86 ASP A C 1
ATOM 688 O O . ASP A 1 86 ? 14.938 -12.609 -13.523 1 97.44 86 ASP A O 1
ATOM 692 N N . ARG A 1 87 ? 13.688 -10.75 -13.57 1 97.25 87 ARG A N 1
ATOM 693 C CA . ARG A 1 87 ? 14.648 -9.969 -12.797 1 97.25 87 ARG A CA 1
ATOM 694 C C . ARG A 1 87 ? 14.859 -10.578 -11.414 1 97.25 87 ARG A C 1
ATOM 696 O O . ARG A 1 87 ? 16 -10.711 -10.961 1 97.25 87 ARG A O 1
ATOM 703 N N . LEU A 1 88 ? 13.781 -10.906 -10.758 1 97.56 88 LEU A N 1
ATOM 704 C CA . LEU A 1 88 ? 13.859 -11.5 -9.43 1 97.56 88 LEU A CA 1
ATOM 705 C C . LEU A 1 88 ? 14.617 -12.828 -9.469 1 97.56 88 LEU A C 1
ATOM 707 O O . LEU A 1 88 ? 15.469 -13.086 -8.617 1 97.56 88 LEU A O 1
ATOM 711 N N . ALA A 1 89 ? 14.281 -13.625 -10.445 1 96.25 89 ALA A N 1
ATOM 712 C CA . ALA A 1 89 ? 14.945 -14.914 -10.594 1 96.25 89 ALA A CA 1
ATOM 713 C C . ALA A 1 89 ? 16.438 -14.727 -10.867 1 96.25 89 ALA A C 1
ATOM 715 O O . ALA A 1 89 ? 17.266 -15.445 -10.305 1 96.25 89 ALA A O 1
ATOM 716 N N . LEU A 1 90 ? 16.781 -13.797 -11.695 1 96.5 90 LEU A N 1
ATOM 717 C CA . LEU A 1 90 ? 18.156 -13.508 -12.062 1 96.5 90 LEU A CA 1
ATOM 718 C C . LEU A 1 90 ? 18.984 -13.125 -10.836 1 96.5 90 LEU A C 1
ATOM 720 O O . LEU A 1 90 ? 20.172 -13.461 -10.742 1 96.5 90 LEU A O 1
ATOM 724 N N . HIS A 1 91 ? 18.328 -12.469 -9.93 1 97.31 91 HIS A N 1
ATOM 725 C CA . HIS A 1 91 ? 19.031 -12.008 -8.734 1 97.31 91 HIS A CA 1
ATOM 726 C C . HIS A 1 91 ? 18.922 -13.016 -7.598 1 97.31 91 HIS A C 1
ATOM 728 O O . HIS A 1 91 ? 19.328 -12.734 -6.469 1 97.31 91 HIS A O 1
ATOM 734 N N . GLY A 1 92 ? 18.266 -14.125 -7.852 1 96.62 92 GLY A N 1
ATOM 735 C CA . GLY A 1 92 ? 18.234 -15.227 -6.895 1 96.62 92 GLY A CA 1
ATOM 736 C C . GLY A 1 92 ? 17.219 -15.016 -5.785 1 96.62 92 GLY A C 1
ATOM 737 O O . GLY A 1 92 ? 17.359 -15.586 -4.699 1 96.62 92 GLY A O 1
ATOM 738 N N . VAL A 1 93 ? 16.219 -14.164 -6 1 96.75 93 VAL A N 1
ATOM 739 C CA . VAL A 1 93 ? 15.172 -13.961 -5.004 1 96.75 93 VAL A CA 1
ATOM 740 C C . VAL A 1 93 ? 14.297 -15.211 -4.91 1 96.75 93 VAL A C 1
ATOM 742 O O . VAL A 1 93 ? 13.805 -15.711 -5.926 1 96.75 93 VAL A O 1
ATOM 745 N N . GLN A 1 94 ? 14.164 -15.703 -3.703 1 96.69 94 GLN A N 1
ATOM 746 C CA . GLN A 1 94 ? 13.297 -16.859 -3.488 1 96.69 94 GLN A CA 1
ATOM 747 C C . GLN A 1 94 ? 11.828 -16.438 -3.408 1 96.69 94 GLN A C 1
ATOM 749 O O . GLN A 1 94 ? 11.492 -15.461 -2.73 1 96.69 94 GLN A O 1
ATOM 754 N N . PHE A 1 95 ? 11.023 -17.266 -4.047 1 97.25 95 PHE A N 1
ATOM 755 C CA . PHE A 1 95 ? 9.594 -16.969 -4.039 1 97.25 95 PHE A CA 1
ATOM 756 C C . PHE A 1 95 ? 8.898 -17.688 -2.889 1 97.25 95 PHE A C 1
ATOM 758 O O . PHE A 1 95 ? 9.227 -18.844 -2.582 1 97.25 95 PHE A O 1
ATOM 765 N N . ASP A 1 96 ? 8.07 -17.031 -2.229 1 96.12 96 ASP A N 1
ATOM 766 C CA . ASP A 1 96 ? 7.141 -17.688 -1.31 1 96.12 96 ASP A CA 1
ATOM 767 C C . ASP A 1 96 ? 6.062 -18.453 -2.07 1 96.12 96 ASP A C 1
ATOM 769 O O . ASP A 1 96 ? 5.758 -19.594 -1.735 1 96.12 96 ASP A O 1
ATOM 773 N N . ILE A 1 97 ? 5.473 -17.797 -3.039 1 94.38 97 ILE A N 1
ATOM 774 C CA . ILE A 1 97 ? 4.617 -18.391 -4.059 1 94.38 97 ILE A CA 1
ATOM 775 C C . ILE A 1 97 ? 5.172 -18.078 -5.445 1 94.38 97 ILE A C 1
ATOM 777 O O . ILE A 1 97 ? 5.215 -16.906 -5.852 1 94.38 97 ILE A O 1
ATOM 781 N N . PRO A 1 98 ? 5.672 -19.094 -6.148 1 95.44 98 PRO A N 1
ATOM 782 C CA . PRO A 1 98 ? 6.223 -18.828 -7.48 1 95.44 98 PRO A CA 1
ATOM 783 C C . PRO A 1 98 ? 5.164 -18.344 -8.469 1 95.44 98 PRO A C 1
ATOM 785 O O . PRO A 1 98 ? 3.967 -18.422 -8.18 1 95.44 98 PRO A O 1
ATOM 788 N N . PRO A 1 99 ? 5.59 -17.781 -9.586 1 95.44 99 PRO A N 1
ATOM 789 C CA . PRO A 1 99 ? 4.641 -17.312 -10.602 1 95.44 99 PRO A CA 1
ATOM 790 C C . PRO A 1 99 ? 3.57 -18.344 -10.93 1 95.44 99 PRO A C 1
ATOM 792 O O . PRO A 1 99 ? 3.896 -19.5 -11.258 1 95.44 99 PRO A O 1
ATOM 795 N N . VAL A 1 100 ? 2.344 -17.891 -10.789 1 93.31 100 VAL A N 1
ATOM 796 C CA . VAL A 1 100 ? 1.223 -18.797 -11.039 1 93.31 100 VAL A CA 1
ATOM 797 C C . VAL A 1 100 ? 0.061 -18.016 -11.656 1 93.31 100 VAL A C 1
ATOM 799 O O . VAL A 1 100 ? -0.051 -16.797 -11.469 1 93.31 100 VAL A O 1
ATOM 802 N N . VAL A 1 101 ? -0.784 -18.703 -12.422 1 92.5 101 VAL A N 1
ATOM 803 C CA . VAL A 1 101 ? -2.002 -18.125 -12.969 1 92.5 101 VAL A CA 1
ATOM 804 C C . VAL A 1 101 ? -3.166 -18.344 -12.008 1 92.5 101 VAL A C 1
ATOM 806 O O . VAL A 1 101 ? -3.312 -19.438 -11.445 1 92.5 101 VAL A O 1
ATOM 809 N N . ARG A 1 102 ? -3.922 -17.312 -11.766 1 87.56 102 ARG A N 1
ATOM 810 C CA . ARG A 1 102 ? -5.125 -17.406 -10.945 1 87.56 102 ARG A CA 1
ATOM 811 C C . ARG A 1 102 ? -6.371 -17.078 -11.766 1 87.56 102 ARG A C 1
ATOM 813 O O . ARG A 1 102 ? -6.352 -16.172 -12.609 1 87.56 102 ARG A O 1
ATOM 820 N N . PHE A 1 103 ? -7.492 -17.875 -11.477 1 84.62 103 PHE A N 1
ATOM 821 C CA . PHE A 1 103 ? -8.789 -17.688 -12.109 1 84.62 103 PHE A CA 1
ATOM 822 C C . PHE A 1 103 ? -8.688 -17.891 -13.617 1 84.62 103 PHE A C 1
ATOM 824 O O . PHE A 1 103 ? -9.172 -17.047 -14.383 1 84.62 103 PHE A O 1
ATOM 831 N N . PRO A 1 104 ? -7.984 -18.891 -14.062 1 87.19 104 PRO A N 1
ATOM 832 C CA . PRO A 1 104 ? -7.82 -19.094 -15.508 1 87.19 104 PRO A CA 1
ATOM 833 C C . PRO A 1 104 ? -9.148 -19.172 -16.25 1 87.19 104 PRO A C 1
ATOM 835 O O . PRO A 1 104 ? -10.031 -19.938 -15.859 1 87.19 104 PRO A O 1
ATOM 838 N N . GLY A 1 105 ? -9.234 -18.375 -17.297 1 86.75 105 GLY A N 1
ATOM 839 C CA . GLY A 1 105 ? -10.422 -18.406 -18.141 1 86.75 105 GLY A CA 1
ATOM 840 C C . GLY A 1 105 ? -11.609 -17.688 -17.531 1 86.75 105 GLY A C 1
ATOM 841 O O . GLY A 1 105 ? -12.688 -17.656 -18.125 1 86.75 105 GLY A O 1
ATOM 842 N N . GLN A 1 106 ? -11.531 -17.094 -16.344 1 84.19 106 GLN A N 1
ATOM 843 C CA . GLN A 1 106 ? -12.586 -16.375 -15.656 1 84.19 106 GLN A CA 1
ATOM 844 C C . GLN A 1 106 ? -12.305 -14.875 -15.641 1 84.19 106 GLN A C 1
ATOM 846 O O . GLN A 1 106 ? -11.164 -14.453 -15.844 1 84.19 106 GLN A O 1
ATOM 851 N N . PRO A 1 107 ? -13.43 -14.125 -15.5 1 83.5 107 PRO A N 1
ATOM 852 C CA . PRO A 1 107 ? -13.172 -12.703 -15.273 1 83.5 107 PRO A CA 1
ATOM 853 C C . PRO A 1 107 ? -12.188 -12.453 -14.133 1 83.5 107 PRO A C 1
ATOM 855 O O . PRO A 1 107 ? -12.297 -13.07 -13.07 1 83.5 107 PRO A O 1
ATOM 858 N N . GLY A 1 108 ? -11.164 -11.617 -14.453 1 82.5 108 GLY A N 1
ATOM 859 C CA . GLY A 1 108 ? -10.188 -11.297 -13.43 1 82.5 108 GLY A CA 1
ATOM 860 C C . GLY A 1 108 ? -8.984 -12.227 -13.438 1 82.5 108 GLY A C 1
ATOM 861 O O . GLY A 1 108 ? -8.227 -12.273 -12.469 1 82.5 108 GLY A O 1
ATOM 862 N N . GLU A 1 109 ? -8.945 -13.039 -14.508 1 89 109 GLU A N 1
ATOM 863 C CA . GLU A 1 109 ? -7.738 -13.844 -14.656 1 89 109 GLU A CA 1
ATOM 864 C C . GLU A 1 109 ? -6.484 -13.008 -14.414 1 89 109 GLU A C 1
ATOM 866 O O . GLU A 1 109 ? -6.379 -11.883 -14.906 1 89 109 GLU A O 1
ATOM 871 N N . GLN A 1 110 ? -5.645 -13.562 -13.586 1 92.44 110 GLN A N 1
ATOM 872 C CA . GLN A 1 110 ? -4.426 -12.844 -13.227 1 92.44 110 GLN A CA 1
ATOM 873 C C . GLN A 1 110 ? -3.273 -13.812 -12.969 1 92.44 110 GLN A C 1
ATOM 875 O O . GLN A 1 110 ? -3.49 -15.008 -12.789 1 92.44 110 GLN A O 1
ATOM 880 N N . ARG A 1 111 ? -2.109 -13.289 -13.047 1 95.38 111 ARG A N 1
ATOM 881 C CA . ARG A 1 111 ? -0.908 -13.969 -12.57 1 95.38 111 ARG A CA 1
ATOM 882 C C . ARG A 1 111 ? -0.399 -13.336 -11.281 1 95.38 111 ARG A C 1
ATOM 884 O O . A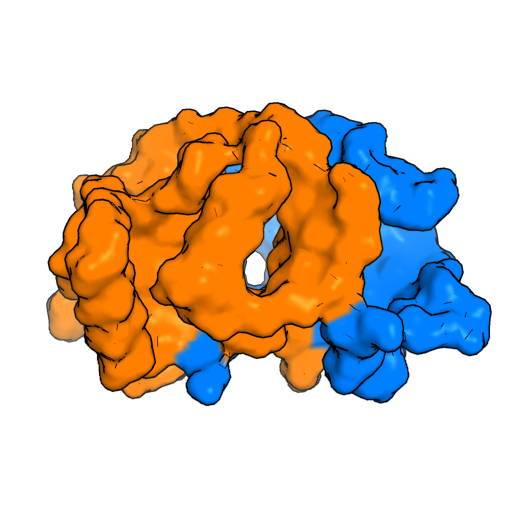RG A 1 111 ? -0.498 -12.117 -11.102 1 95.38 111 ARG A O 1
ATOM 891 N N . THR A 1 112 ? 0.094 -14.18 -10.414 1 96.19 112 THR A N 1
ATOM 892 C CA . THR A 1 112 ? 0.595 -13.656 -9.148 1 96.19 112 THR A CA 1
ATOM 893 C C . THR A 1 112 ? 1.924 -14.305 -8.781 1 96.19 112 THR A C 1
ATOM 895 O O . THR A 1 112 ? 2.238 -15.398 -9.25 1 96.19 112 THR A O 1
ATOM 898 N N . MET A 1 113 ? 2.688 -13.656 -8.078 1 97.69 113 MET A N 1
ATOM 899 C CA . MET A 1 113 ? 3.879 -14.148 -7.395 1 97.69 113 MET A CA 1
ATOM 900 C C . MET A 1 113 ? 4.086 -13.43 -6.066 1 97.69 113 MET A C 1
ATOM 902 O O . MET A 1 113 ? 3.744 -12.258 -5.93 1 97.69 113 MET A O 1
ATOM 906 N N . PHE A 1 114 ? 4.621 -14.242 -5.125 1 97.88 114 PHE A N 1
ATOM 907 C CA . PHE A 1 114 ? 4.891 -13.703 -3.799 1 97.88 114 PHE A CA 1
ATOM 908 C C . PHE A 1 114 ? 6.352 -13.914 -3.418 1 97.88 114 PHE A C 1
ATOM 910 O O . PHE A 1 114 ? 6.922 -14.977 -3.67 1 97.88 114 PHE A O 1
ATOM 917 N N . PHE A 1 115 ? 6.934 -12.914 -2.85 1 98.38 115 PHE A N 1
ATOM 918 C CA . PHE A 1 115 ? 8.258 -13.008 -2.256 1 98.38 115 PHE A CA 1
ATOM 919 C C . PHE A 1 115 ? 8.391 -12.062 -1.067 1 98.38 115 PHE A C 1
ATOM 921 O O . PHE A 1 115 ? 7.477 -11.297 -0.776 1 98.38 115 PHE A O 1
ATOM 928 N N . LEU A 1 116 ? 9.461 -12.188 -0.355 1 98.31 116 LEU A N 1
ATOM 929 C CA . LEU A 1 116 ? 9.688 -11.367 0.834 1 98.31 116 LEU A CA 1
ATOM 930 C C . LEU A 1 116 ? 10.859 -10.414 0.623 1 98.31 116 LEU A C 1
ATOM 932 O O . LEU A 1 116 ? 11.852 -10.766 -0.009 1 98.31 116 LEU A O 1
ATOM 936 N N . ASP A 1 117 ? 10.703 -9.203 1.138 1 98.44 117 ASP A N 1
ATOM 937 C CA . ASP A 1 117 ? 11.898 -8.359 1.185 1 98.44 117 ASP A CA 1
ATOM 938 C C . ASP A 1 117 ? 12.859 -8.836 2.27 1 98.44 117 ASP A C 1
ATOM 940 O O . ASP A 1 117 ? 12.555 -9.781 3.004 1 98.44 117 ASP A O 1
ATOM 944 N N . PRO A 1 118 ? 14.023 -8.258 2.414 1 98.06 118 PRO A N 1
ATOM 945 C CA . PRO A 1 118 ? 15.031 -8.758 3.348 1 98.06 118 PRO A CA 1
ATOM 946 C C . PRO A 1 118 ? 14.562 -8.719 4.801 1 98.06 118 PRO A C 1
ATOM 948 O O . PRO A 1 118 ? 15.164 -9.367 5.664 1 98.06 118 PRO A O 1
ATOM 951 N N . SER A 1 119 ? 13.57 -7.949 5.129 1 98.31 119 SER A N 1
ATOM 952 C CA . SER A 1 119 ? 13.062 -7.805 6.492 1 98.31 119 SER A CA 1
ATOM 953 C C . SER A 1 119 ? 11.867 -8.727 6.738 1 98.31 119 SER A C 1
ATOM 955 O O . SER A 1 119 ? 11.297 -8.727 7.832 1 98.31 119 SER A O 1
ATOM 957 N N . GLY A 1 120 ? 11.445 -9.477 5.695 1 97.88 120 GLY A N 1
ATOM 958 C CA . GLY A 1 120 ? 10.359 -10.43 5.848 1 97.88 120 GLY A CA 1
ATOM 959 C C . GLY A 1 120 ? 9.008 -9.859 5.453 1 97.88 120 GLY A C 1
ATOM 960 O O . GLY A 1 120 ? 7.977 -10.516 5.629 1 97.88 120 GLY A O 1
ATOM 961 N N . ASN A 1 121 ? 8.906 -8.648 4.961 1 98.38 121 ASN A N 1
ATOM 962 C CA . ASN A 1 121 ? 7.652 -8.078 4.484 1 98.38 121 ASN A CA 1
ATOM 963 C C . ASN A 1 121 ? 7.207 -8.727 3.176 1 98.38 121 ASN A C 1
ATOM 965 O O . ASN A 1 121 ? 7.969 -8.773 2.209 1 98.38 121 ASN A O 1
ATOM 969 N N . PRO A 1 122 ? 6.004 -9.203 3.133 1 98.56 122 PRO A N 1
ATOM 970 C CA . PRO A 1 122 ? 5.559 -9.898 1.919 1 98.56 122 PRO A CA 1
ATOM 971 C C . PRO A 1 122 ? 5.199 -8.93 0.79 1 98.56 122 PRO A C 1
ATOM 973 O O . PRO A 1 122 ? 4.57 -7.898 1.031 1 98.56 122 PRO A O 1
ATOM 976 N N . ILE A 1 123 ? 5.613 -9.297 -0.419 1 98.62 123 ILE A N 1
ATOM 977 C CA . ILE A 1 123 ? 5.324 -8.523 -1.622 1 98.62 123 ILE A CA 1
ATOM 978 C C . ILE A 1 123 ? 4.633 -9.414 -2.654 1 98.62 123 ILE A C 1
ATOM 980 O O . ILE A 1 123 ? 5.105 -10.508 -2.951 1 98.62 123 ILE A O 1
ATOM 984 N N . GLU A 1 124 ? 3.553 -8.953 -3.15 1 98.5 124 GLU A N 1
ATOM 985 C CA . GLU A 1 124 ? 2.814 -9.633 -4.215 1 98.5 124 GLU A CA 1
ATOM 986 C C . GLU A 1 124 ? 2.824 -8.805 -5.5 1 98.5 124 GLU A C 1
ATOM 988 O O . GLU A 1 124 ? 2.475 -7.625 -5.488 1 98.5 124 GLU A O 1
ATOM 993 N N . ILE A 1 125 ? 3.234 -9.422 -6.551 1 98.38 125 ILE A N 1
ATOM 994 C CA . ILE A 1 125 ? 3.111 -8.773 -7.855 1 98.38 125 ILE A CA 1
ATOM 995 C C . ILE A 1 125 ? 2.068 -9.508 -8.695 1 98.38 125 ILE A C 1
ATOM 997 O O . ILE A 1 125 ? 2.203 -10.703 -8.961 1 98.38 125 ILE A O 1
ATOM 1001 N N . LYS A 1 126 ? 1.068 -8.727 -9.055 1 97.69 126 LYS A N 1
ATOM 1002 C CA . LYS A 1 126 ? 0.014 -9.25 -9.922 1 97.69 126 LYS A CA 1
ATOM 1003 C C . LYS A 1 126 ? 0.24 -8.836 -11.375 1 97.69 126 LYS A C 1
ATOM 1005 O O . LYS A 1 126 ? 0.732 -7.742 -11.641 1 97.69 126 LYS A O 1
ATOM 1010 N N . GLY A 1 127 ? -0.121 -9.727 -12.211 1 97.56 127 GLY A N 1
ATOM 1011 C CA . GLY A 1 127 ? -0.082 -9.477 -13.641 1 97.56 127 GLY A CA 1
ATOM 1012 C C . GLY A 1 127 ? -1.434 -9.625 -14.312 1 97.56 127 GLY A C 1
ATOM 1013 O O . GLY A 1 127 ? -2.102 -10.648 -14.156 1 97.56 127 GLY A O 1
ATOM 1014 N N . PHE A 1 128 ? -1.839 -8.617 -15.062 1 96.25 128 PHE A N 1
ATOM 1015 C CA . PHE A 1 128 ? -3.1 -8.625 -15.789 1 96.25 128 PHE A CA 1
ATOM 1016 C C . PHE A 1 128 ? -2.877 -8.273 -17.266 1 96.25 128 PHE A C 1
ATOM 1018 O O . PHE A 1 128 ? -2.006 -7.465 -17.578 1 96.25 128 PHE A O 1
ATOM 1025 N N . LYS A 1 129 ? -3.682 -8.836 -18.078 1 92.5 129 LYS A N 1
ATOM 1026 C CA . LYS A 1 129 ? -3.645 -8.469 -19.484 1 92.5 129 LYS A CA 1
ATOM 1027 C C . LYS A 1 129 ? -4.074 -7.016 -19.688 1 92.5 129 LYS A C 1
ATOM 1029 O O . LYS A 1 129 ? -3.512 -6.305 -20.531 1 92.5 129 LYS A O 1
ATOM 1034 N N . ASP A 1 130 ? -5.039 -6.672 -19 1 90.62 130 ASP A N 1
ATOM 1035 C CA . ASP A 1 130 ? -5.551 -5.305 -18.984 1 90.62 130 ASP A CA 1
ATOM 1036 C C . ASP A 1 130 ? -5.996 -4.91 -17.578 1 90.62 130 ASP A C 1
ATOM 1038 O O . ASP A 1 130 ? -6.535 -5.734 -16.844 1 90.62 130 ASP A O 1
ATOM 1042 N N . PHE A 1 131 ? -5.762 -3.621 -17.234 1 90.38 131 PHE A N 1
ATOM 1043 C CA . PHE A 1 131 ? -6.059 -3.176 -15.875 1 90.38 131 PHE A CA 1
ATOM 1044 C C . PHE A 1 131 ? -7.555 -3.213 -15.609 1 90.38 131 PHE A C 1
ATOM 1046 O O . PHE A 1 131 ? -7.984 -3.215 -14.453 1 90.38 131 PHE A O 1
ATOM 1053 N N . GLU A 1 132 ? -8.383 -3.207 -16.609 1 85.81 132 GLU A N 1
ATOM 1054 C CA . GLU A 1 132 ? -9.828 -3.318 -16.438 1 85.81 132 GLU A CA 1
ATOM 1055 C C . GLU A 1 132 ? -10.195 -4.617 -15.734 1 85.81 132 GLU A C 1
ATOM 1057 O O . GLU A 1 132 ? -11.227 -4.691 -15.055 1 85.81 132 GLU A O 1
ATOM 1062 N N . GLY A 1 133 ? -9.336 -5.562 -15.898 1 87.06 133 GLY A N 1
ATOM 1063 C CA . GLY A 1 133 ? -9.562 -6.863 -15.289 1 87.06 133 GLY A CA 1
ATOM 1064 C C . GLY A 1 133 ? -9.383 -6.859 -13.789 1 87.06 133 GLY A C 1
ATOM 1065 O O . GLY A 1 133 ? -9.828 -7.781 -13.102 1 87.06 133 GLY A O 1
ATOM 1066 N N . VAL A 1 134 ? -8.758 -5.852 -13.203 1 89.88 134 VAL A N 1
ATOM 1067 C CA . VAL A 1 134 ? -8.391 -5.797 -11.797 1 89.88 134 VAL A CA 1
ATOM 1068 C C . VAL A 1 134 ? -9.656 -5.75 -10.938 1 89.88 134 VAL A C 1
ATOM 1070 O O . VAL A 1 134 ? -9.703 -6.344 -9.859 1 89.88 134 VAL A O 1
ATOM 1073 N N . PHE A 1 135 ? -10.672 -5.086 -11.422 1 87 135 PHE A N 1
ATOM 1074 C CA . PHE A 1 135 ? -11.883 -4.91 -10.617 1 87 135 PHE A CA 1
ATOM 1075 C C . PHE A 1 135 ? -13.062 -5.617 -11.266 1 87 135 PHE A C 1
ATOM 1077 O O . PHE A 1 135 ? -14.219 -5.363 -10.906 1 87 135 PHE A O 1
ATOM 1084 N N . ALA A 1 136 ? -12.766 -6.461 -12.297 1 82.88 136 ALA A N 1
ATOM 1085 C CA . ALA A 1 136 ? -13.836 -7.203 -12.969 1 82.88 136 ALA A CA 1
ATOM 1086 C C . ALA A 1 136 ? -14.43 -8.258 -12.039 1 82.88 136 ALA A C 1
ATOM 1088 O O . ALA A 1 136 ? -13.703 -8.906 -11.281 1 82.88 136 ALA A O 1
ATOM 1089 N N . THR A 1 137 ? -15.766 -8.281 -11.891 1 76.5 137 THR A N 1
ATOM 1090 C CA . THR A 1 137 ? -16.453 -9.273 -11.07 1 76.5 137 THR A CA 1
ATOM 1091 C C . THR A 1 137 ? -17.25 -10.234 -11.945 1 76.5 137 THR A C 1
ATOM 1093 O O . THR A 1 137 ? -17.703 -9.867 -13.031 1 76.5 137 THR A O 1
ATOM 1096 N N . MET B 1 1 ? 6.656 2.523 -17.016 1 76.88 1 MET B N 1
ATOM 1097 C CA . MET B 1 1 ? 5.781 1.387 -16.75 1 76.88 1 MET B CA 1
ATOM 1098 C C . MET B 1 1 ? 4.555 1.817 -15.953 1 76.88 1 MET B C 1
ATOM 1100 O O . MET B 1 1 ? 4.68 2.555 -14.977 1 76.88 1 MET B O 1
ATOM 1104 N N . LYS B 1 2 ? 3.434 1.547 -16.516 1 86.88 2 LYS B N 1
ATOM 1105 C CA . LYS B 1 2 ? 2.219 1.844 -15.75 1 86.88 2 LYS B CA 1
ATOM 1106 C C . LYS B 1 2 ? 1.951 0.771 -14.703 1 86.88 2 LYS B C 1
ATOM 1108 O O . LYS B 1 2 ? 2.148 -0.419 -14.953 1 86.88 2 LYS B O 1
ATOM 1113 N N . SER B 1 3 ? 1.695 1.201 -13.422 1 96.5 3 SER B N 1
ATOM 1114 C CA . SER B 1 3 ? 1.409 0.252 -12.352 1 96.5 3 SER B CA 1
ATOM 1115 C C . SER B 1 3 ? 0.281 0.753 -11.453 1 96.5 3 SER B C 1
ATOM 1117 O O . SER B 1 3 ? 0.035 1.958 -11.375 1 96.5 3 SER B O 1
ATOM 1119 N N . LEU B 1 4 ? -0.471 -0.172 -10.922 1 97.5 4 LEU B N 1
ATOM 1120 C CA . LEU B 1 4 ? -1.345 0.089 -9.789 1 97.5 4 LEU B CA 1
ATOM 1121 C C . LEU B 1 4 ? -0.754 -0.489 -8.508 1 97.5 4 LEU B C 1
ATOM 1123 O O . LEU B 1 4 ? -0.021 -1.48 -8.547 1 97.5 4 LEU B O 1
ATOM 1127 N N . PHE B 1 5 ? -1.055 0.192 -7.465 1 98.38 5 PHE B N 1
ATOM 1128 C CA . PHE B 1 5 ? -0.603 -0.365 -6.195 1 98.38 5 PHE B CA 1
ATOM 1129 C C . PHE B 1 5 ? -1.638 -1.329 -5.629 1 98.38 5 PHE B C 1
ATOM 1131 O O . PHE B 1 5 ? -2.832 -1.198 -5.906 1 98.38 5 PHE B O 1
ATOM 1138 N N . HIS B 1 6 ? -1.164 -2.309 -4.855 1 98.19 6 HIS B N 1
ATOM 1139 C CA . HIS B 1 6 ? -2.016 -3.289 -4.191 1 98.19 6 HIS B CA 1
ATOM 1140 C C . HIS B 1 6 ? -1.603 -3.48 -2.736 1 98.19 6 HIS B C 1
ATOM 1142 O O . HIS B 1 6 ? -0.411 -3.564 -2.432 1 98.19 6 HIS B O 1
ATOM 1148 N N . VAL B 1 7 ? -2.535 -3.479 -1.871 1 98.5 7 VAL B N 1
ATOM 1149 C CA . VAL B 1 7 ? -2.297 -3.84 -0.478 1 98.5 7 VAL B CA 1
ATOM 1150 C C . VAL B 1 7 ? -3.455 -4.691 0.042 1 98.5 7 VAL B C 1
ATOM 1152 O O . VAL B 1 7 ? -4.617 -4.422 -0.269 1 98.5 7 VAL B O 1
ATOM 1155 N N . SER B 1 8 ? -3.127 -5.719 0.762 1 98.31 8 SER B N 1
ATOM 1156 C CA . SER B 1 8 ? -4.109 -6.523 1.48 1 98.31 8 SER B CA 1
ATOM 1157 C C . SER B 1 8 ? -3.854 -6.496 2.984 1 98.31 8 SER B C 1
ATOM 1159 O O . SER B 1 8 ? -2.721 -6.688 3.43 1 98.31 8 SER B O 1
ATOM 1161 N N . TYR B 1 9 ? -4.871 -6.219 3.764 1 98.5 9 TYR B N 1
ATOM 1162 C CA . TYR B 1 9 ? -4.734 -6.184 5.215 1 98.5 9 TYR B CA 1
ATOM 1163 C C . TYR B 1 9 ? -6.047 -6.559 5.895 1 98.5 9 TYR B C 1
ATOM 1165 O O . TYR B 1 9 ? -7.074 -6.723 5.227 1 98.5 9 TYR B O 1
ATOM 1173 N N . HIS B 1 10 ? -6.008 -6.742 7.18 1 98.25 10 HIS B N 1
ATOM 1174 C CA . HIS B 1 10 ? -7.164 -7.219 7.926 1 98.25 10 HIS B CA 1
ATOM 1175 C C . HIS B 1 10 ? -8.016 -6.059 8.43 1 98.25 10 HIS B C 1
ATOM 1177 O O . HIS B 1 10 ? -7.48 -5.008 8.805 1 98.25 10 HIS B O 1
ATOM 1183 N N . VAL B 1 11 ? -9.227 -6.258 8.445 1 98.38 11 VAL B N 1
ATOM 1184 C CA . VAL B 1 11 ? -10.219 -5.434 9.125 1 98.38 11 VAL B CA 1
ATOM 1185 C C . VAL B 1 11 ? -11.055 -6.297 10.062 1 98.38 11 VAL B C 1
ATOM 1187 O O . VAL B 1 11 ? -11.156 -7.512 9.875 1 98.38 11 VAL B O 1
ATOM 1190 N N . THR B 1 12 ? -11.695 -5.691 11.055 1 98.19 12 THR B N 1
ATOM 1191 C CA . THR B 1 12 ? -12.414 -6.457 12.062 1 98.19 12 THR B CA 1
ATOM 1192 C C . THR B 1 12 ? -13.859 -6.715 11.625 1 98.19 12 THR B C 1
ATOM 1194 O O . THR B 1 12 ? -14.492 -7.668 12.086 1 98.19 12 THR B O 1
ATOM 1197 N N . ASP B 1 13 ? -14.414 -5.84 10.766 1 97.81 13 ASP B N 1
ATOM 1198 C CA . ASP B 1 13 ? -15.82 -5.883 10.359 1 97.81 13 ASP B CA 1
ATOM 1199 C C . ASP B 1 13 ? -15.984 -5.41 8.922 1 97.81 13 ASP B C 1
ATOM 1201 O O . ASP B 1 13 ? -15.773 -4.234 8.617 1 97.81 13 ASP B O 1
ATOM 1205 N N . LEU B 1 14 ? -16.438 -6.336 8.008 1 97.25 14 LEU B N 1
ATOM 1206 C CA . LEU B 1 14 ? -16.531 -6.027 6.586 1 97.25 14 LEU B CA 1
ATOM 1207 C C . LEU B 1 14 ? -17.641 -5.023 6.316 1 97.25 14 LEU B C 1
ATOM 1209 O O . LEU B 1 14 ? -17.531 -4.176 5.43 1 97.25 14 LEU B O 1
ATOM 1213 N N . GLU B 1 15 ? -18.719 -5.078 7.039 1 97.31 15 GLU B N 1
ATOM 1214 C CA . GLU B 1 15 ? -19.812 -4.145 6.832 1 97.31 15 GLU B CA 1
ATOM 1215 C C . GLU B 1 15 ? -19.406 -2.721 7.203 1 97.31 15 GLU B C 1
ATOM 1217 O O . GLU B 1 15 ? -19.734 -1.772 6.484 1 97.31 15 GLU B O 1
ATOM 1222 N N . ALA B 1 16 ? -18.797 -2.564 8.375 1 97.88 16 ALA B N 1
ATOM 1223 C CA . ALA B 1 16 ? -18.281 -1.253 8.758 1 97.88 16 ALA B CA 1
ATOM 1224 C C . ALA B 1 16 ? -17.297 -0.73 7.715 1 97.88 16 ALA B C 1
ATOM 1226 O O . ALA B 1 16 ? -17.281 0.464 7.406 1 97.88 16 ALA B O 1
ATOM 1227 N N . SER B 1 17 ? -16.5 -1.653 7.176 1 97.75 17 SER B N 1
ATOM 1228 C CA . SER B 1 17 ? -15.523 -1.282 6.148 1 97.75 17 SER B CA 1
ATOM 1229 C C . SER B 1 17 ? -16.219 -0.858 4.859 1 97.75 17 SER B C 1
ATOM 1231 O O . SER B 1 17 ? -15.797 0.1 4.211 1 97.75 17 SER B O 1
ATOM 1233 N N . ARG B 1 18 ? -17.234 -1.536 4.516 1 96.94 18 ARG B N 1
ATOM 1234 C CA . ARG B 1 18 ? -18 -1.192 3.32 1 96.94 18 ARG B CA 1
ATOM 1235 C C . ARG B 1 18 ? -18.594 0.209 3.432 1 96.94 18 ARG B C 1
ATOM 1237 O O . ARG B 1 18 ? -18.578 0.973 2.465 1 96.94 18 ARG B O 1
ATOM 1244 N N . ASN B 1 19 ? -19.078 0.49 4.578 1 97.44 19 ASN B N 1
ATOM 1245 C CA . ASN B 1 19 ? -19.625 1.829 4.789 1 97.44 19 ASN B CA 1
ATOM 1246 C C . ASN B 1 19 ? -18.531 2.893 4.691 1 97.44 19 ASN B C 1
ATOM 1248 O O . ASN B 1 19 ? -18.719 3.918 4.035 1 97.44 19 ASN B O 1
ATOM 1252 N N . PHE B 1 20 ? -17.438 2.633 5.297 1 98.62 20 PHE B N 1
ATOM 1253 C CA . PHE B 1 20 ? -16.344 3.605 5.348 1 98.62 20 PHE B CA 1
ATOM 1254 C C . PHE B 1 20 ? -15.711 3.781 3.975 1 98.62 20 PHE B C 1
ATOM 1256 O O . PHE B 1 20 ? -15.688 4.887 3.432 1 98.62 20 PHE B O 1
ATOM 1263 N N . TYR B 1 21 ? -15.188 2.74 3.33 1 98.44 21 TYR B N 1
ATOM 1264 C CA . TYR B 1 21 ? -14.469 2.814 2.068 1 98.44 21 TYR B CA 1
ATOM 1265 C C . TYR B 1 21 ? -15.422 3.064 0.905 1 98.44 21 TYR B C 1
ATOM 1267 O O . TYR B 1 21 ? -15.078 3.781 -0.04 1 98.44 21 TYR B O 1
ATOM 1275 N N . GLY B 1 22 ? -16.578 2.508 0.967 1 96.75 22 GLY B N 1
ATOM 1276 C CA . GLY B 1 22 ? -17.547 2.666 -0.1 1 96.75 22 GLY B CA 1
ATOM 1277 C C . GLY B 1 22 ? -18.328 3.969 -0.013 1 96.75 22 GLY B C 1
ATOM 1278 O O . GLY B 1 22 ? -18.203 4.824 -0.894 1 96.75 22 GLY B O 1
ATOM 1279 N N . ASN B 1 23 ? -19 4.203 1.092 1 95.69 23 ASN B N 1
ATOM 1280 C CA . ASN B 1 23 ? -19.906 5.34 1.217 1 95.69 23 ASN B CA 1
ATOM 1281 C C . ASN B 1 23 ? -19.156 6.613 1.593 1 95.69 23 ASN B C 1
ATOM 1283 O O . ASN B 1 23 ? -19.328 7.648 0.947 1 95.69 23 ASN B O 1
ATOM 1287 N N . ILE B 1 24 ? -18.391 6.555 2.562 1 97.19 24 ILE B N 1
ATOM 1288 C CA . ILE B 1 24 ? -17.734 7.758 3.068 1 97.19 24 ILE B CA 1
ATOM 1289 C C . ILE B 1 24 ? -16.625 8.18 2.111 1 97.19 24 ILE B C 1
ATOM 1291 O O . ILE B 1 24 ? -16.562 9.336 1.684 1 97.19 24 ILE B O 1
ATOM 1295 N N . LEU B 1 25 ? -15.773 7.227 1.699 1 97.19 25 LEU B N 1
ATOM 1296 C CA . LEU B 1 25 ? -14.656 7.586 0.835 1 97.19 25 LEU B CA 1
ATOM 1297 C C . LEU B 1 25 ? -15.07 7.562 -0.632 1 97.19 25 LEU B C 1
ATOM 1299 O O . LEU B 1 25 ? -14.398 8.148 -1.482 1 97.19 25 LEU B O 1
ATOM 1303 N N . GLY B 1 26 ? -16.078 6.773 -0.942 1 95.81 26 GLY B N 1
ATOM 1304 C CA . GLY B 1 26 ? -16.609 6.758 -2.297 1 95.81 26 GLY B CA 1
ATOM 1305 C C . GLY B 1 26 ? -15.891 5.781 -3.207 1 95.81 26 GLY B C 1
ATOM 1306 O O . GLY B 1 26 ? -15.93 5.922 -4.43 1 95.81 26 GLY B O 1
ATOM 1307 N N . CYS B 1 27 ? -15.211 4.82 -2.648 1 96.81 27 CYS B N 1
ATOM 1308 C CA . CYS B 1 27 ? -14.484 3.844 -3.451 1 96.81 27 CYS B CA 1
ATOM 1309 C C . CYS B 1 27 ? -15.43 2.818 -4.059 1 96.81 27 CYS B C 1
ATOM 1311 O O . CYS B 1 27 ? -16.375 2.375 -3.404 1 96.81 27 CYS B O 1
ATOM 1313 N N . LYS B 1 28 ? -15.141 2.457 -5.254 1 95.69 28 LYS B N 1
ATOM 1314 C CA . LYS B 1 28 ? -15.93 1.433 -5.93 1 95.69 28 LYS B CA 1
ATOM 1315 C C . LYS B 1 28 ? -15.555 0.037 -5.434 1 95.69 28 LYS B C 1
ATOM 1317 O O . LYS B 1 28 ? -14.375 -0.302 -5.348 1 95.69 28 LYS B O 1
ATOM 1322 N N . GLU B 1 29 ? -16.578 -0.748 -5.148 1 95 29 GLU B N 1
ATOM 1323 C CA . GLU B 1 29 ? -16.375 -2.121 -4.699 1 95 29 GLU B CA 1
ATOM 1324 C C . GLU B 1 29 ? -16.016 -3.035 -5.867 1 95 29 GLU B C 1
ATOM 1326 O O . GLU B 1 29 ? -16.594 -2.916 -6.953 1 95 29 GLU B O 1
ATOM 1331 N N . GLY B 1 30 ? -15.023 -3.881 -5.66 1 91.19 30 GLY B N 1
ATOM 1332 C CA . GLY B 1 30 ? -14.672 -4.906 -6.625 1 91.19 30 GLY B CA 1
ATOM 1333 C C . GLY B 1 30 ? -15.148 -6.293 -6.227 1 91.19 30 GLY B C 1
ATOM 1334 O O . GLY B 1 30 ? -16.297 -6.469 -5.828 1 91.19 30 GLY B O 1
ATOM 1335 N N . ARG B 1 31 ? -14.266 -7.258 -6.434 1 88.44 31 ARG B N 1
ATOM 1336 C CA . ARG B 1 31 ? -14.594 -8.633 -6.074 1 88.44 31 ARG B CA 1
ATOM 1337 C C . ARG B 1 31 ? -14.828 -8.766 -4.57 1 88.44 31 ARG B C 1
ATOM 1339 O O . ARG B 1 31 ? -14.117 -8.156 -3.773 1 88.44 31 ARG B O 1
ATOM 1346 N N . THR B 1 32 ? -15.781 -9.617 -4.281 1 90 32 THR B N 1
ATOM 1347 C CA . THR B 1 32 ? -16.156 -9.82 -2.885 1 90 32 THR B CA 1
ATOM 1348 C C . THR B 1 32 ? -16.375 -11.297 -2.59 1 90 32 THR B C 1
ATOM 1350 O O . THR B 1 32 ? -16.641 -12.086 -3.5 1 90 32 THR B O 1
ATOM 1353 N N . SER B 1 33 ? -16.094 -11.641 -1.407 1 88.81 33 SER B N 1
ATOM 1354 C CA . SER B 1 33 ? -16.422 -12.953 -0.861 1 88.81 33 SER B CA 1
ATOM 1355 C C . SER B 1 33 ? -17.016 -12.836 0.542 1 88.81 33 SER B C 1
ATOM 1357 O O . SER B 1 33 ? -17.344 -11.742 0.993 1 88.81 33 SER B O 1
ATOM 1359 N N . GLU B 1 34 ? -17.172 -13.969 1.184 1 90.75 34 GLU B N 1
ATOM 1360 C CA . GLU B 1 34 ? -17.656 -13.961 2.557 1 90.75 34 GLU B CA 1
ATOM 1361 C C . GLU B 1 34 ? -16.609 -13.422 3.52 1 90.75 34 GLU B C 1
ATOM 1363 O O . GLU B 1 34 ? -16.938 -12.906 4.59 1 90.75 34 GLU B O 1
ATOM 1368 N N . THR B 1 35 ? -15.367 -13.453 3.031 1 92.62 35 THR B N 1
ATOM 1369 C CA . THR B 1 35 ? -14.328 -13.188 4.016 1 92.62 35 THR B CA 1
ATOM 1370 C C . THR B 1 35 ? -13.484 -11.984 3.598 1 92.62 35 THR B C 1
ATOM 1372 O O . THR B 1 35 ? -12.625 -11.523 4.352 1 92.62 35 THR B O 1
ATOM 1375 N N . TYR B 1 36 ? -13.719 -11.43 2.361 1 94.69 36 TYR B N 1
ATOM 1376 C CA . TYR B 1 36 ? -12.945 -10.258 1.973 1 94.69 36 TYR B CA 1
ATOM 1377 C C . TYR B 1 36 ? -13.703 -9.422 0.943 1 94.69 36 TYR B C 1
ATOM 1379 O O . TYR B 1 36 ? -14.68 -9.891 0.355 1 94.69 36 TYR B O 1
ATOM 1387 N N . VAL B 1 37 ? -13.297 -8.227 0.76 1 95.38 37 VAL B N 1
ATOM 1388 C CA . VAL B 1 37 ? -13.836 -7.309 -0.237 1 95.38 37 VAL B CA 1
ATOM 1389 C C . VAL B 1 37 ? -12.711 -6.465 -0.829 1 95.38 37 VAL B C 1
ATOM 1391 O O . VAL B 1 37 ? -11.844 -5.977 -0.1 1 95.38 37 VAL B O 1
ATOM 1394 N N . ASP B 1 38 ? -12.695 -6.355 -2.133 1 95.25 38 ASP B N 1
ATOM 1395 C CA . ASP B 1 38 ? -11.758 -5.488 -2.842 1 95.25 38 ASP B CA 1
ATOM 1396 C C . ASP B 1 38 ? -12.383 -4.125 -3.129 1 95.25 38 ASP B C 1
ATOM 1398 O O . ASP B 1 38 ? -13.586 -4.023 -3.367 1 95.25 38 ASP B O 1
ATOM 1402 N N . TYR B 1 39 ? -11.477 -3.115 -3.152 1 96.94 39 TYR B N 1
ATOM 1403 C CA . TYR B 1 39 ? -11.922 -1.783 -3.549 1 96.94 39 TYR B CA 1
ATOM 1404 C C . TYR B 1 39 ? -10.953 -1.162 -4.551 1 96.94 39 TYR B C 1
ATOM 1406 O O . TYR B 1 39 ? -9.734 -1.357 -4.453 1 96.94 39 TYR B O 1
ATOM 1414 N N . ASP B 1 40 ? -11.539 -0.46 -5.496 1 96.69 40 ASP B N 1
ATOM 1415 C CA . ASP B 1 40 ? -10.773 0.562 -6.203 1 96.69 40 ASP B CA 1
ATOM 1416 C C . ASP B 1 40 ? -10.523 1.777 -5.312 1 96.69 40 ASP B C 1
ATOM 1418 O O . ASP B 1 40 ? -11.414 2.615 -5.137 1 96.69 40 ASP B O 1
ATOM 1422 N N . PHE B 1 41 ? -9.414 1.824 -4.645 1 97.62 41 PHE B N 1
ATOM 1423 C CA . PHE B 1 41 ? -9.016 2.904 -3.75 1 97.62 41 PHE B CA 1
ATOM 1424 C C . PHE B 1 41 ? -8.32 4.02 -4.523 1 97.62 41 PHE B C 1
ATOM 1426 O O . PHE B 1 41 ? -7.098 4.168 -4.441 1 97.62 41 PHE B O 1
ATOM 1433 N N . PHE B 1 42 ? -9.125 4.777 -5.289 1 96.56 42 PHE B N 1
ATOM 1434 C CA . PHE B 1 42 ? -8.703 5.914 -6.098 1 96.56 42 PHE B CA 1
ATOM 1435 C C . PHE B 1 42 ? -7.656 5.496 -7.121 1 96.56 42 PHE B C 1
ATOM 1437 O O . PHE B 1 42 ? -6.609 6.133 -7.242 1 96.56 42 PHE B O 1
ATOM 1444 N N . GLY B 1 43 ? -7.957 4.363 -7.824 1 95.25 43 GLY B N 1
ATOM 1445 C CA . GLY B 1 43 ? -7.105 3.896 -8.906 1 95.25 43 GLY B CA 1
ATOM 1446 C C . GLY B 1 43 ? -6.207 2.742 -8.508 1 95.25 43 GLY B C 1
ATOM 1447 O O . GLY B 1 43 ? -5.512 2.168 -9.352 1 95.25 43 GLY B O 1
ATOM 1448 N N . HIS B 1 44 ? -6.191 2.352 -7.203 1 97.81 44 HIS B N 1
ATOM 1449 C CA . HIS B 1 44 ? -5.371 1.272 -6.664 1 97.81 44 HIS B CA 1
ATOM 1450 C C . HIS B 1 44 ? -6.234 0.197 -6.012 1 97.81 44 HIS B C 1
ATOM 1452 O O . HIS B 1 44 ? -7.434 0.398 -5.809 1 97.81 44 HIS B O 1
ATOM 1458 N N . GLN B 1 45 ? -5.648 -0.91 -5.742 1 97.69 45 GLN B N 1
ATOM 1459 C CA . GLN B 1 45 ? -6.445 -2.01 -5.211 1 97.69 45 GLN B CA 1
ATOM 1460 C C . GLN B 1 45 ? -6.129 -2.256 -3.738 1 97.69 45 GLN B C 1
ATOM 1462 O O . GLN B 1 45 ? -4.973 -2.484 -3.375 1 97.69 45 GLN B O 1
ATOM 1467 N N . ILE B 1 46 ? -7.098 -2.123 -2.902 1 98.25 46 ILE B N 1
ATOM 1468 C CA . ILE B 1 46 ? -6.98 -2.629 -1.538 1 98.25 46 ILE B CA 1
ATOM 1469 C C . ILE B 1 46 ? -7.898 -3.834 -1.353 1 98.25 46 ILE B C 1
ATOM 1471 O O . ILE B 1 46 ? -9 -3.871 -1.899 1 98.25 46 ILE B O 1
ATOM 1475 N N . SER B 1 47 ? -7.387 -4.836 -0.764 1 97.44 47 SER B N 1
ATOM 1476 C CA . SER B 1 47 ? -8.141 -6.031 -0.394 1 97.44 47 SER B CA 1
ATOM 1477 C C . SER B 1 47 ? -8.297 -6.141 1.119 1 97.44 47 SER B C 1
ATOM 1479 O O . SER B 1 47 ? -7.305 -6.285 1.839 1 97.44 47 SER B O 1
ATOM 1481 N N . LEU B 1 48 ? -9.508 -6.043 1.572 1 98.12 48 LEU B N 1
ATOM 1482 C CA . LEU B 1 48 ? -9.812 -6.082 2.998 1 98.12 48 LEU B CA 1
ATOM 1483 C C . LEU B 1 48 ? -10.273 -7.473 3.418 1 98.12 48 LEU B C 1
ATOM 1485 O O . LEU B 1 48 ? -11.312 -7.949 2.961 1 98.12 48 LEU B O 1
ATOM 1489 N N . HIS B 1 49 ? -9.531 -8.125 4.219 1 97.5 49 HIS B N 1
ATOM 1490 C CA . HIS B 1 49 ? -9.859 -9.461 4.723 1 97.5 49 HIS B CA 1
ATOM 1491 C C . HIS B 1 49 ? -10.312 -9.398 6.176 1 97.5 49 HIS B C 1
ATOM 1493 O O . HIS B 1 49 ? -9.703 -8.711 7 1 97.5 49 HIS B O 1
ATOM 1499 N N . LYS B 1 50 ? -11.414 -10.125 6.445 1 96.88 50 LYS B N 1
ATOM 1500 C CA . LYS B 1 50 ? -11.836 -10.219 7.84 1 96.88 50 LYS B CA 1
ATOM 1501 C C . LYS B 1 50 ? -10.773 -10.906 8.695 1 96.88 50 LYS B C 1
ATOM 1503 O O . LYS B 1 50 ? -10.289 -11.984 8.336 1 96.88 50 LYS B O 1
ATOM 1508 N N . GLY B 1 51 ? -10.367 -10.273 9.75 1 96.94 51 GLY B N 1
ATOM 1509 C CA . GLY B 1 51 ? -9.359 -10.805 10.656 1 96.94 51 GLY B CA 1
ATOM 1510 C C . GLY B 1 51 ? -8.859 -9.789 11.664 1 96.94 51 GLY B C 1
ATOM 1511 O O . GLY B 1 51 ? -9.539 -8.797 11.938 1 96.94 51 GLY B O 1
ATOM 1512 N N . VAL B 1 52 ? -7.711 -10.047 12.305 1 96.56 52 VAL B N 1
ATOM 1513 C CA . VAL B 1 52 ? -7.125 -9.164 13.305 1 96.56 52 VAL B CA 1
ATOM 1514 C C . VAL B 1 52 ? -6.172 -8.18 12.633 1 96.56 52 VAL B C 1
ATOM 1516 O O . VAL B 1 52 ? -5.176 -8.586 12.031 1 96.56 52 VAL B O 1
ATOM 1519 N N . PRO B 1 53 ? -6.426 -6.887 12.703 1 97.44 53 PRO B N 1
ATOM 1520 C CA . PRO B 1 53 ? -5.527 -5.898 12.102 1 97.44 53 PRO B CA 1
ATOM 1521 C C . PRO B 1 53 ? -4.117 -5.953 12.68 1 97.44 53 PRO B C 1
ATOM 1523 O O . PRO B 1 53 ? -3.928 -6.43 13.805 1 97.44 53 PRO B O 1
ATOM 1526 N N . PHE B 1 54 ? -3.162 -5.52 11.898 1 95.81 54 PHE B N 1
ATOM 1527 C CA . PHE B 1 54 ? -1.803 -5.398 12.414 1 95.81 54 PHE B CA 1
ATOM 1528 C C . PHE B 1 54 ? -1.741 -4.387 13.555 1 95.81 54 PHE B C 1
ATOM 1530 O O . PHE B 1 54 ? -2.486 -3.406 13.562 1 95.81 54 PHE B O 1
ATOM 1537 N N . PRO B 1 55 ? -0.83 -4.629 14.484 1 96 55 PRO B N 1
ATOM 1538 C CA . PRO B 1 55 ? -0.621 -3.6 15.5 1 96 55 PRO B CA 1
ATOM 1539 C C . PRO B 1 55 ? 0.072 -2.355 14.953 1 96 55 PRO B C 1
ATOM 1541 O O . PRO B 1 55 ? 0.875 -2.453 14.023 1 96 55 PRO B O 1
ATOM 1544 N N . THR B 1 56 ? -0.245 -1.215 15.477 1 96.56 56 THR B N 1
ATOM 1545 C CA . THR B 1 56 ? 0.4 0.033 15.086 1 96.56 56 THR B CA 1
ATOM 1546 C C . THR B 1 56 ? 1.153 0.646 16.266 1 96.56 56 THR B C 1
ATOM 1548 O O . THR B 1 56 ? 0.796 0.419 17.422 1 96.56 56 THR B O 1
ATOM 1551 N N . THR B 1 57 ? 2.203 1.269 15.945 1 94.69 57 THR B N 1
ATOM 1552 C CA . THR B 1 57 ? 2.977 2.047 16.906 1 94.69 57 THR B CA 1
ATOM 1553 C C . THR B 1 57 ? 3.244 3.451 16.375 1 94.69 57 THR B C 1
ATOM 1555 O O . THR B 1 57 ? 3.342 3.654 15.164 1 94.69 57 THR B O 1
ATOM 1558 N N . ARG B 1 58 ? 3.312 4.418 17.297 1 95.19 58 ARG B N 1
ATOM 1559 C CA . ARG B 1 58 ? 3.672 5.773 16.891 1 95.19 58 ARG B CA 1
ATOM 1560 C C . ARG B 1 58 ? 5.188 5.945 16.844 1 95.19 58 ARG B C 1
ATOM 1562 O O . ARG B 1 58 ? 5.766 6.613 17.719 1 95.19 58 ARG B O 1
ATOM 1569 N N . THR B 1 59 ? 5.805 5.445 15.781 1 92.06 59 THR B N 1
ATOM 1570 C CA . THR B 1 59 ? 7.258 5.371 15.742 1 92.06 59 THR B CA 1
ATOM 1571 C C . THR B 1 59 ? 7.793 5.949 14.438 1 92.06 59 THR B C 1
ATOM 1573 O O . THR B 1 59 ? 9.008 6.023 14.234 1 92.06 59 THR B O 1
ATOM 1576 N N . GLY B 1 60 ? 6.902 6.293 13.531 1 91.62 60 GLY B N 1
ATOM 1577 C CA . GLY B 1 60 ? 7.359 6.855 12.266 1 91.62 60 GLY B CA 1
ATOM 1578 C C . GLY B 1 60 ? 7.797 8.305 12.375 1 91.62 60 GLY B C 1
ATOM 1579 O O . GLY B 1 60 ? 6.992 9.219 12.18 1 91.62 60 GLY B O 1
ATOM 1580 N N . LYS B 1 61 ? 9.07 8.414 12.68 1 88.06 61 LYS B N 1
ATOM 1581 C CA . LYS B 1 61 ? 9.586 9.773 12.844 1 88.06 61 LYS B CA 1
ATOM 1582 C C . LYS B 1 61 ? 9.711 10.477 11.492 1 88.06 61 LYS B C 1
ATOM 1584 O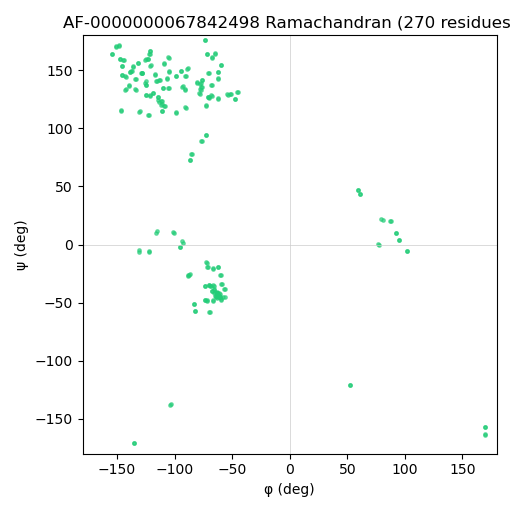 O . LYS B 1 61 ? 10.398 9.984 10.594 1 88.06 61 LYS B O 1
ATOM 1589 N N . VAL B 1 62 ? 9.031 11.5 11.359 1 79.88 62 VAL B N 1
ATOM 1590 C CA . VAL B 1 62 ? 9.117 12.391 10.203 1 79.88 62 VAL B CA 1
ATOM 1591 C C . VAL B 1 62 ? 9.281 13.836 10.672 1 79.88 62 VAL B C 1
ATOM 1593 O O . VAL B 1 62 ? 8.352 14.422 11.227 1 79.88 62 VAL B O 1
ATOM 1596 N N . GLY B 1 63 ? 10.406 14.422 10.383 1 74.94 63 GLY B N 1
ATOM 1597 C CA . GLY B 1 63 ? 10.664 15.711 11.008 1 74.94 63 GLY B CA 1
ATOM 1598 C C . GLY B 1 63 ? 10.5 15.688 12.516 1 74.94 63 GLY B C 1
ATOM 1599 O O . GLY B 1 63 ? 11.148 14.898 13.203 1 74.94 63 GLY B O 1
ATOM 1600 N N . ASP B 1 64 ? 9.555 16.562 12.961 1 76.62 64 ASP B N 1
ATOM 1601 C CA . ASP B 1 64 ? 9.375 16.672 14.398 1 76.62 64 ASP B CA 1
ATOM 1602 C C . ASP B 1 64 ? 8.156 15.883 14.875 1 76.62 64 ASP B C 1
ATOM 1604 O O . ASP B 1 64 ? 7.773 15.961 16.047 1 76.62 64 ASP B O 1
ATOM 1608 N N . HIS B 1 65 ? 7.594 15.109 14.039 1 81.12 65 HIS B N 1
ATOM 1609 C CA . HIS B 1 65 ? 6.379 14.375 14.383 1 81.12 65 HIS B CA 1
ATOM 1610 C C . HIS B 1 65 ? 6.59 12.867 14.266 1 81.12 65 HIS B C 1
ATOM 1612 O O . HIS B 1 65 ? 7.527 12.422 13.602 1 81.12 65 HIS B O 1
ATOM 1618 N N . GLU B 1 66 ? 5.797 12.133 15.031 1 91.19 66 GLU B N 1
ATOM 1619 C CA . GLU B 1 66 ? 5.742 10.68 14.922 1 91.19 66 GLU B CA 1
ATOM 1620 C C . GLU B 1 66 ? 4.379 10.211 14.422 1 91.19 66 GLU B C 1
ATOM 1622 O O . GLU B 1 66 ? 3.348 10.57 14.992 1 91.19 66 GLU B O 1
ATOM 1627 N N . VAL B 1 67 ? 4.488 9.5 13.398 1 92.75 67 VAL B N 1
ATOM 1628 C CA . VAL B 1 67 ? 3.244 9.031 12.797 1 92.75 67 VAL B CA 1
ATOM 1629 C C . VAL B 1 67 ? 3.047 7.551 13.102 1 92.75 67 VAL B C 1
ATOM 1631 O O . VAL B 1 67 ? 3.986 6.863 13.508 1 92.75 67 VAL B O 1
ATOM 1634 N N . LEU B 1 68 ? 1.854 7.117 12.961 1 96.38 68 LEU B N 1
ATOM 1635 C CA . LEU B 1 68 ? 1.532 5.711 13.18 1 96.38 68 LEU B CA 1
ATOM 1636 C C . LEU B 1 68 ? 2.164 4.836 12.102 1 96.38 68 LEU B C 1
ATOM 1638 O O . LEU B 1 68 ? 2.158 5.195 10.922 1 96.38 68 LEU B O 1
ATOM 1642 N N . MET B 1 69 ? 2.715 3.727 12.562 1 97.44 69 MET B N 1
ATOM 1643 C CA . MET B 1 69 ? 3.357 2.746 11.695 1 97.44 69 MET B CA 1
ATOM 1644 C C . MET B 1 69 ? 2.756 1.36 11.898 1 97.44 69 MET B C 1
ATOM 1646 O O . MET B 1 69 ? 2.539 0.933 13.031 1 97.44 69 MET B O 1
ATOM 1650 N N . PRO B 1 70 ? 2.559 0.593 10.875 1 98 70 PRO B N 1
ATOM 1651 C CA . PRO B 1 70 ? 2.561 1.014 9.477 1 98 70 PRO B CA 1
ATOM 1652 C C . PRO B 1 70 ? 1.335 1.847 9.102 1 98 70 PRO B C 1
ATOM 1654 O O . PRO B 1 70 ? 0.413 1.986 9.914 1 98 70 PRO B O 1
ATOM 1657 N N . HIS B 1 71 ? 1.386 2.512 8.039 1 98.56 71 HIS B N 1
ATOM 1658 C CA . HIS B 1 71 ? 0.188 3.162 7.516 1 98.56 71 HIS B CA 1
ATOM 1659 C C . HIS B 1 71 ? 0.159 3.121 5.992 1 98.56 71 HIS B C 1
ATOM 1661 O O . HIS B 1 71 ? 1.198 2.953 5.352 1 98.56 71 HIS B O 1
ATOM 1667 N N . ILE B 1 72 ? -1.053 3.275 5.43 1 98.56 72 ILE B N 1
ATOM 1668 C CA . ILE B 1 72 ? -1.271 3.309 3.988 1 98.56 72 ILE B CA 1
ATOM 1669 C C . ILE B 1 72 ? -1.932 4.629 3.598 1 98.56 72 ILE B C 1
ATOM 1671 O O . ILE B 1 72 ? -2.436 5.355 4.457 1 98.56 72 ILE B O 1
ATOM 1675 N N . GLY B 1 73 ? -1.854 4.867 2.312 1 98.31 73 GLY B N 1
ATOM 1676 C CA . GLY B 1 73 ? -2.594 6.047 1.894 1 98.31 73 GLY B CA 1
ATOM 1677 C C . GLY B 1 73 ? -2.299 6.457 0.463 1 98.31 73 GLY B C 1
ATOM 1678 O O . GLY B 1 73 ? -2.039 5.609 -0.392 1 98.31 73 GLY B O 1
ATOM 1679 N N . LEU B 1 74 ? -2.564 7.793 0.197 1 98.44 74 LEU B N 1
ATOM 1680 C CA . LEU B 1 74 ? -2.494 8.328 -1.158 1 98.44 74 LEU B CA 1
ATOM 1681 C C . LEU B 1 74 ? -1.688 9.625 -1.188 1 98.44 74 LEU B C 1
ATOM 1683 O O . LEU B 1 74 ? -1.537 10.289 -0.162 1 98.44 74 LEU B O 1
ATOM 1687 N N . VAL B 1 75 ? -1.219 9.852 -2.297 1 98.06 75 VAL B N 1
ATOM 1688 C CA . VAL B 1 75 ? -0.729 11.172 -2.674 1 98.06 75 VAL B CA 1
ATOM 1689 C C . VAL B 1 75 ? -1.647 11.781 -3.73 1 98.06 75 VAL B C 1
ATOM 1691 O O . VAL B 1 75 ? -1.886 11.18 -4.777 1 98.06 75 VAL B O 1
ATOM 1694 N N . LEU B 1 76 ? -2.158 12.938 -3.434 1 97.94 76 LEU B N 1
ATOM 1695 C CA . LEU B 1 76 ? -3.096 13.625 -4.312 1 97.94 76 LEU B CA 1
ATOM 1696 C C . LEU B 1 76 ? -2.576 15.008 -4.68 1 97.94 76 LEU B C 1
ATOM 1698 O O . LEU B 1 76 ? -1.716 15.562 -3.99 1 97.94 76 LEU B O 1
ATOM 1702 N N . HIS B 1 77 ? -3.137 15.508 -5.793 1 97.31 77 HIS B N 1
ATOM 1703 C CA . HIS B 1 77 ? -2.982 16.938 -6.02 1 97.31 77 HIS B CA 1
ATOM 1704 C C . HIS B 1 77 ? -3.752 17.75 -4.977 1 97.31 77 HIS B C 1
ATOM 1706 O O . HIS B 1 77 ? -4.727 17.266 -4.402 1 97.31 77 HIS B O 1
ATOM 1712 N N . LEU B 1 78 ? -3.396 18.969 -4.84 1 96.12 78 LEU B N 1
ATOM 1713 C CA . LEU B 1 78 ? -3.896 19.781 -3.734 1 96.12 78 LEU B CA 1
ATOM 1714 C C . LEU B 1 78 ? -5.41 19.938 -3.826 1 96.12 78 LEU B C 1
ATOM 1716 O O . LEU B 1 78 ? -6.109 19.844 -2.814 1 96.12 78 LEU B O 1
ATOM 1720 N N . ASP B 1 79 ? -5.949 20.156 -4.996 1 96.88 79 ASP B N 1
ATOM 1721 C CA . ASP B 1 79 ? -7.391 20.328 -5.129 1 96.88 79 ASP B CA 1
ATOM 1722 C C . ASP B 1 79 ? -8.141 19.078 -4.668 1 96.88 79 ASP B C 1
ATOM 1724 O O . ASP B 1 79 ? -9.133 19.188 -3.938 1 96.88 79 ASP B O 1
ATOM 1728 N N . ASP B 1 80 ? -7.66 17.938 -5.074 1 97.56 80 ASP B N 1
ATOM 1729 C CA . ASP B 1 80 ? -8.273 16.672 -4.676 1 97.56 80 ASP B CA 1
ATOM 1730 C C . ASP B 1 80 ? -8.062 16.406 -3.189 1 97.56 80 ASP B C 1
ATOM 1732 O O . ASP B 1 80 ? -8.922 15.82 -2.531 1 97.56 80 ASP B O 1
ATOM 1736 N N . TRP B 1 81 ? -6.914 16.812 -2.711 1 97.81 81 TRP B N 1
ATOM 1737 C CA . TRP B 1 81 ? -6.605 16.672 -1.294 1 97.81 81 TRP B CA 1
ATOM 1738 C C . TRP B 1 81 ? -7.578 17.469 -0.436 1 97.81 81 TRP B C 1
ATOM 1740 O O . TRP B 1 81 ? -8.109 16.953 0.55 1 97.81 81 TRP B O 1
ATOM 1750 N N . PHE B 1 82 ? -7.875 18.719 -0.821 1 97.5 82 PHE B N 1
ATOM 1751 C CA . PHE B 1 82 ? -8.812 19.562 -0.091 1 97.5 82 PHE B CA 1
ATOM 1752 C C . PHE B 1 82 ? -10.227 18.984 -0.151 1 97.5 82 PHE B C 1
ATOM 1754 O O . PHE B 1 82 ? -10.938 18.969 0.852 1 97.5 82 PHE B O 1
ATOM 1761 N N . ALA B 1 83 ? -10.531 18.469 -1.294 1 97.5 83 ALA B N 1
ATOM 1762 C CA . ALA B 1 83 ? -11.852 17.859 -1.453 1 97.5 83 ALA B CA 1
ATOM 1763 C C . ALA B 1 83 ? -12.016 16.656 -0.532 1 97.5 83 ALA B C 1
ATOM 1765 O O . ALA B 1 83 ? -13.078 16.438 0.049 1 97.5 83 ALA B O 1
ATOM 1766 N N . MET B 1 84 ? -10.953 15.859 -0.446 1 97.19 84 MET B N 1
ATOM 1767 C CA . MET B 1 84 ? -10.977 14.703 0.438 1 97.19 84 MET B CA 1
ATOM 1768 C C . MET B 1 84 ? -11.117 15.125 1.896 1 97.19 84 MET B C 1
ATOM 1770 O O . MET B 1 84 ? -11.898 14.547 2.648 1 97.19 84 MET B O 1
ATOM 1774 N N . ALA B 1 85 ? -10.352 16.109 2.305 1 97.5 85 ALA B N 1
ATOM 1775 C CA . ALA B 1 85 ? -10.43 16.625 3.67 1 97.5 85 ALA B CA 1
ATOM 1776 C C . ALA B 1 85 ? -11.844 17.078 4 1 97.5 85 ALA B C 1
ATOM 1778 O O . ALA B 1 85 ? -12.375 16.766 5.066 1 97.5 85 ALA B O 1
ATOM 1779 N N . ASP B 1 86 ? -12.445 17.797 3.096 1 97.44 86 ASP B N 1
ATOM 1780 C CA . ASP B 1 86 ? -13.805 18.297 3.275 1 97.44 86 ASP B CA 1
ATOM 1781 C C . ASP B 1 86 ? -14.797 17.141 3.408 1 97.44 86 ASP B C 1
ATOM 1783 O O . ASP B 1 86 ? -15.695 17.188 4.25 1 97.44 86 ASP B O 1
ATOM 1787 N N . ARG B 1 87 ? -14.633 16.172 2.555 1 97.25 87 ARG B N 1
ATOM 1788 C CA . ARG B 1 87 ? -15.508 15 2.578 1 97.25 87 ARG B CA 1
ATOM 1789 C C . ARG B 1 87 ? -15.43 14.281 3.922 1 97.25 87 ARG B C 1
ATOM 1791 O O . ARG B 1 87 ? -16.453 13.914 4.496 1 97.25 87 ARG B O 1
ATOM 1798 N N . LEU B 1 88 ? -14.227 14.055 4.391 1 97.56 88 LEU B N 1
ATOM 1799 C CA . LEU B 1 88 ? -14.023 13.383 5.668 1 97.56 88 LEU B CA 1
ATOM 1800 C C . LEU B 1 88 ? -14.656 14.172 6.805 1 97.56 88 LEU B C 1
ATOM 1802 O O . LEU B 1 88 ? -15.32 13.602 7.672 1 97.56 88 LEU B O 1
ATOM 1806 N N . ALA B 1 89 ? -14.422 15.461 6.773 1 96.25 89 ALA B N 1
ATOM 1807 C CA . ALA B 1 89 ? -15 16.328 7.801 1 96.25 89 ALA B CA 1
ATOM 1808 C C . ALA B 1 89 ? -16.516 16.297 7.754 1 96.25 89 ALA B C 1
ATOM 1810 O O . ALA B 1 89 ? -17.172 16.234 8.797 1 96.25 89 ALA B O 1
ATOM 1811 N N . LEU B 1 90 ? -17.094 16.344 6.594 1 96.44 90 LEU B N 1
ATOM 1812 C CA . LEU B 1 90 ? -18.531 16.328 6.391 1 96.44 90 LEU B CA 1
ATOM 1813 C C . LEU B 1 90 ? -19.156 15.062 6.973 1 96.44 90 LEU B C 1
ATOM 1815 O O . LEU B 1 90 ? -20.266 15.102 7.496 1 96.44 90 LEU B O 1
ATOM 1819 N N . HIS B 1 91 ? -18.422 14 6.902 1 97.31 91 HIS B N 1
ATOM 1820 C CA . HIS B 1 91 ? -18.938 12.727 7.379 1 97.31 91 HIS B CA 1
ATOM 1821 C C . HIS B 1 91 ? -18.531 12.477 8.828 1 97.31 91 HIS B C 1
ATOM 1823 O O . HIS B 1 91 ? -18.781 11.391 9.367 1 97.31 91 HIS B O 1
ATOM 1829 N N . GLY B 1 92 ? -17.859 13.422 9.422 1 96.56 92 GLY B N 1
ATOM 1830 C CA . GLY B 1 92 ? -17.562 13.367 10.844 1 96.56 92 GLY B CA 1
ATOM 1831 C C . GLY B 1 92 ? -16.391 12.461 11.18 1 96.56 92 GLY B C 1
ATOM 1832 O O . GLY B 1 92 ? -16.281 11.961 12.297 1 96.56 92 GLY B O 1
ATOM 1833 N N . VAL B 1 93 ? -15.523 12.188 10.219 1 96.75 93 VAL B N 1
ATOM 1834 C CA . VAL B 1 93 ? -14.336 11.367 10.484 1 96.75 93 VAL B CA 1
ATOM 1835 C C . VAL B 1 93 ? -13.359 12.148 11.359 1 96.75 93 VAL B C 1
ATOM 1837 O O . VAL B 1 93 ? -13.016 13.289 11.047 1 96.75 93 VAL B O 1
ATOM 1840 N N . GLN B 1 94 ? -12.977 11.523 12.445 1 96.69 94 GLN B N 1
ATOM 1841 C CA . GLN B 1 94 ? -11.992 12.148 13.32 1 96.69 94 GLN B CA 1
ATOM 1842 C C . GLN B 1 94 ? -10.578 11.945 12.781 1 96.69 94 GLN B C 1
ATOM 1844 O O . GLN B 1 94 ? -10.211 10.844 12.375 1 96.69 94 GLN B O 1
ATOM 1849 N N . PHE B 1 95 ? -9.82 13.016 12.914 1 97.25 95 PHE B N 1
ATOM 1850 C CA . PHE B 1 95 ? -8.445 12.961 12.445 1 97.25 95 PHE B CA 1
ATOM 1851 C C . PHE B 1 95 ? -7.504 12.57 13.578 1 97.25 95 PHE B C 1
ATOM 1853 O O . PHE B 1 95 ? -7.676 13.016 14.719 1 97.25 95 PHE B O 1
ATOM 1860 N N . ASP B 1 96 ? -6.633 11.719 13.312 1 96.25 96 ASP B N 1
ATOM 1861 C CA . ASP B 1 96 ? -5.504 11.484 14.211 1 96.25 96 ASP B CA 1
ATOM 1862 C C . ASP B 1 96 ? -4.52 12.648 14.164 1 96.25 96 ASP B C 1
ATOM 1864 O O . ASP B 1 96 ? -4.07 13.133 15.211 1 96.25 96 ASP B O 1
ATOM 1868 N N . ILE B 1 97 ? -4.164 13.039 12.961 1 94.5 97 ILE B N 1
ATOM 1869 C CA . ILE B 1 97 ? -3.453 14.273 12.656 1 94.5 97 ILE B CA 1
ATOM 1870 C C . ILE B 1 97 ? -4.262 15.109 11.672 1 94.5 97 ILE B C 1
ATOM 1872 O O . ILE B 1 97 ? -4.477 14.695 10.523 1 94.5 97 ILE B O 1
ATOM 1876 N N . PRO B 1 98 ? -4.789 16.25 12.133 1 95.5 98 PRO B N 1
ATOM 1877 C CA . PRO B 1 98 ? -5.582 17.078 11.219 1 95.5 98 PRO B CA 1
ATOM 1878 C C . PRO B 1 98 ? -4.758 17.641 10.062 1 95.5 98 PRO B C 1
ATOM 1880 O O . PRO B 1 98 ? -3.527 17.562 10.078 1 95.5 98 PRO B O 1
ATOM 1883 N N . PRO B 1 99 ? -5.422 18.125 9.016 1 95.44 99 PRO B N 1
ATOM 1884 C CA . PRO B 1 99 ? -4.703 18.703 7.875 1 95.44 99 PRO B CA 1
ATOM 1885 C C . PRO B 1 99 ? -3.627 19.688 8.297 1 95.44 99 PRO B C 1
ATOM 1887 O O . PRO B 1 99 ? -3.91 20.625 9.047 1 95.44 99 PRO B O 1
ATOM 1890 N N . VAL B 1 100 ? -2.436 19.391 7.812 1 93.25 100 VAL B N 1
ATOM 1891 C CA . VAL B 1 100 ? -1.304 20.25 8.172 1 93.25 100 VAL B CA 1
ATOM 1892 C C . VAL B 1 100 ? -0.332 20.344 7 1 93.25 100 VAL B C 1
ATOM 1894 O O . VAL B 1 100 ? -0.288 19.453 6.152 1 93.25 100 VAL B O 1
ATOM 1897 N N . VAL B 1 101 ? 0.412 21.438 6.938 1 92.5 101 VAL B N 1
ATOM 1898 C CA . VAL B 1 101 ? 1.466 21.609 5.945 1 92.5 101 VAL B CA 1
ATOM 1899 C C . VAL B 1 101 ? 2.791 21.094 6.504 1 92.5 101 VAL B C 1
ATOM 1901 O O . VAL B 1 101 ? 3.123 21.344 7.664 1 92.5 101 VAL B O 1
ATOM 1904 N N . ARG B 1 102 ? 3.486 20.312 5.711 1 87.5 102 ARG B N 1
ATOM 1905 C CA . ARG B 1 102 ? 4.816 19.828 6.066 1 87.5 102 ARG B CA 1
ATOM 1906 C C . ARG B 1 102 ? 5.871 20.375 5.109 1 87.5 102 ARG B C 1
ATOM 1908 O O . ARG B 1 102 ? 5.633 20.469 3.904 1 87.5 102 ARG B O 1
ATOM 1915 N N . PHE B 1 103 ? 7.09 20.75 5.711 1 84.38 103 PHE B N 1
ATOM 1916 C CA . PHE B 1 103 ? 8.242 21.25 4.965 1 84.38 103 PHE B CA 1
ATOM 1917 C C . PHE B 1 103 ? 7.891 22.531 4.223 1 84.38 103 PHE B C 1
ATOM 1919 O O . PHE B 1 103 ? 8.164 22.656 3.027 1 84.38 103 PHE B O 1
ATOM 1926 N N . PRO B 1 104 ? 7.195 23.438 4.855 1 87.12 104 PRO B N 1
ATOM 1927 C CA . PRO B 1 104 ? 6.801 24.688 4.184 1 87.12 104 PRO B CA 1
ATOM 1928 C C . PRO B 1 104 ? 7.984 25.422 3.566 1 87.12 104 PRO B C 1
ATOM 1930 O O . PRO B 1 104 ? 8.977 25.672 4.25 1 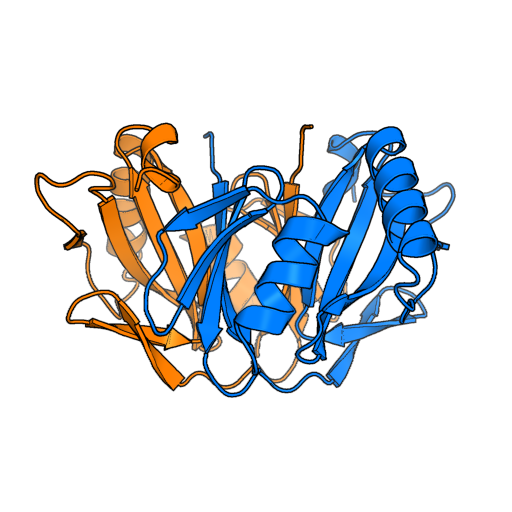87.12 104 PRO B O 1
ATOM 1933 N N . GLY B 1 105 ? 7.812 25.75 2.285 1 86.56 105 GLY B N 1
ATOM 1934 C CA . GLY B 1 105 ? 8.836 26.531 1.612 1 86.56 105 GLY B CA 1
ATOM 1935 C C . GLY B 1 105 ? 10.047 25.719 1.204 1 86.56 105 GLY B C 1
ATOM 1936 O O . GLY B 1 105 ? 11.008 26.266 0.655 1 86.56 105 GLY B O 1
ATOM 1937 N N . GLN B 1 106 ? 10.125 24.422 1.472 1 83.88 106 GLN B N 1
ATOM 1938 C CA . GLN B 1 106 ? 11.227 23.516 1.144 1 83.88 106 GLN B CA 1
ATOM 1939 C C . GLN B 1 106 ? 10.828 22.547 0.035 1 83.88 106 GLN B C 1
ATOM 1941 O O . GLN B 1 106 ? 9.641 22.344 -0.226 1 83.88 106 GLN B O 1
ATOM 1946 N N . PRO B 1 107 ? 11.883 22.078 -0.648 1 83.25 107 PRO B N 1
ATOM 1947 C CA . PRO B 1 107 ? 11.562 21 -1.579 1 83.25 107 PRO B CA 1
ATOM 1948 C C . PRO B 1 107 ? 10.773 19.875 -0.917 1 83.25 107 PRO B C 1
ATOM 1950 O O . PRO B 1 107 ? 11.117 19.438 0.185 1 83.25 107 PRO B O 1
ATOM 1953 N N . GLY B 1 108 ? 9.656 19.516 -1.581 1 82.25 108 GLY B N 1
ATOM 1954 C CA . GLY B 1 108 ? 8.852 18.422 -1.044 1 82.25 108 GLY B CA 1
ATOM 1955 C C . GLY B 1 108 ? 7.75 18.906 -0.119 1 82.25 108 GLY B C 1
ATOM 1956 O O . GLY B 1 108 ? 7.176 18.109 0.63 1 82.25 108 GLY B O 1
ATOM 1957 N N . GLU B 1 109 ? 7.598 20.25 -0.134 1 88.88 109 GLU B N 1
ATOM 1958 C CA . GLU B 1 109 ? 6.449 20.75 0.615 1 88.88 109 GLU B CA 1
ATOM 1959 C C . GLU B 1 109 ? 5.195 19.938 0.323 1 88.88 109 GLU B C 1
ATOM 1961 O O . GLU B 1 109 ? 4.922 19.594 -0.832 1 88.88 109 GLU B O 1
ATOM 1966 N N . GLN B 1 110 ? 4.562 19.562 1.396 1 92.44 110 GLN B N 1
ATOM 1967 C CA . GLN B 1 110 ? 3.371 18.719 1.262 1 92.44 110 GLN B CA 1
ATOM 1968 C C . GLN B 1 110 ? 2.363 19.031 2.367 1 92.44 110 GLN B C 1
ATOM 1970 O O . GLN B 1 110 ? 2.703 19.656 3.369 1 92.44 110 GLN B O 1
ATOM 1975 N N . ARG B 1 111 ? 1.166 18.672 2.117 1 95.38 111 ARG B N 1
ATOM 1976 C CA . ARG B 1 111 ? 0.126 18.609 3.139 1 95.38 111 ARG B CA 1
ATOM 1977 C C . ARG B 1 111 ? -0.205 17.172 3.512 1 95.38 111 ARG B C 1
ATOM 1979 O O . ARG B 1 111 ? -0.185 16.281 2.658 1 95.38 111 ARG B O 1
ATOM 1986 N N . THR B 1 112 ? -0.462 16.984 4.777 1 96.19 112 THR B N 1
ATOM 1987 C CA . THR B 1 112 ? -0.781 15.633 5.215 1 96.19 112 THR B CA 1
ATOM 1988 C C . THR B 1 112 ? -1.969 15.641 6.172 1 96.19 112 THR B C 1
ATOM 1990 O O . THR B 1 112 ? -2.27 16.656 6.789 1 96.19 112 THR B O 1
ATOM 1993 N N . MET B 1 113 ? -2.648 14.625 6.223 1 97.69 113 MET B N 1
ATOM 1994 C CA . MET B 1 113 ? -3.662 14.297 7.223 1 97.69 113 MET B CA 1
ATOM 1995 C C . MET B 1 113 ? -3.695 12.805 7.504 1 97.69 113 MET B C 1
ATOM 1997 O O . MET B 1 113 ? -3.424 11.992 6.613 1 97.69 113 MET B O 1
ATOM 2001 N N . PHE B 1 114 ? -3.99 12.531 8.797 1 97.88 114 PHE B N 1
ATOM 2002 C CA . PHE B 1 114 ? -4.066 11.133 9.227 1 97.88 114 PHE B CA 1
ATOM 2003 C C . PHE B 1 114 ? -5.414 10.844 9.867 1 97.88 114 PHE B C 1
ATOM 2005 O O . PHE B 1 114 ? -5.926 11.648 10.648 1 97.88 114 PHE B O 1
ATOM 2012 N N . PHE B 1 115 ? -5.969 9.734 9.531 1 98.38 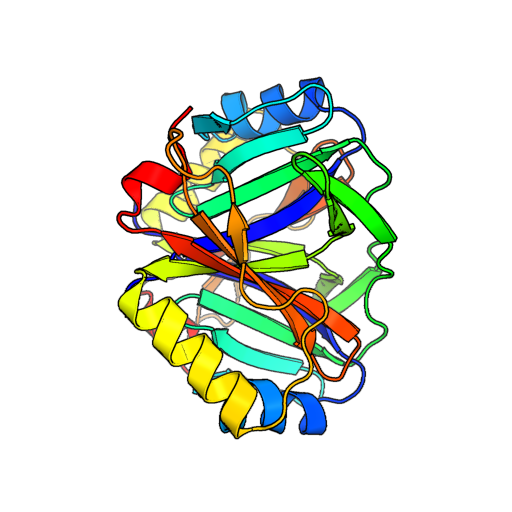115 PHE B N 1
ATOM 2013 C CA . PHE B 1 115 ? -7.16 9.219 10.195 1 98.38 115 PHE B CA 1
ATOM 2014 C C . PHE B 1 115 ? -7.16 7.695 10.203 1 98.38 115 PHE B C 1
ATOM 2016 O O . PHE B 1 115 ? -6.266 7.07 9.633 1 98.38 115 PHE B O 1
ATOM 2023 N N . LEU B 1 116 ? -8.086 7.121 10.914 1 98.31 116 LEU B N 1
ATOM 2024 C CA . LEU B 1 116 ? -8.172 5.668 11.031 1 98.31 116 LEU B CA 1
ATOM 2025 C C . LEU B 1 116 ? -9.43 5.141 10.367 1 98.31 116 LEU B C 1
ATOM 2027 O O . LEU B 1 116 ? -10.492 5.77 10.438 1 98.31 116 LEU B O 1
ATOM 2031 N N . ASP B 1 117 ? -9.297 3.996 9.711 1 98.44 117 ASP B N 1
ATOM 2032 C CA . ASP B 1 117 ? -10.531 3.338 9.297 1 98.44 117 ASP B CA 1
ATOM 2033 C C . ASP B 1 117 ? -11.242 2.709 10.484 1 98.44 117 ASP B C 1
ATOM 2035 O O . ASP B 1 117 ? -10.742 2.75 11.609 1 98.44 117 ASP B O 1
ATOM 2039 N N . PRO B 1 118 ? -12.406 2.139 10.328 1 98.06 118 PRO B N 1
ATOM 2040 C CA . PRO B 1 118 ? -13.195 1.641 11.453 1 98.06 118 PRO B CA 1
ATOM 2041 C C . PRO B 1 118 ? -12.492 0.526 12.219 1 98.06 118 PRO B C 1
ATOM 2043 O O . PRO B 1 118 ? -12.875 0.209 13.352 1 98.06 118 PRO B O 1
ATOM 2046 N N . SER B 1 119 ? -11.523 -0.134 11.641 1 98.31 119 SER B N 1
ATOM 2047 C CA . SER B 1 119 ? -10.797 -1.238 12.266 1 98.31 119 SER B CA 1
ATOM 2048 C C . SER B 1 119 ? -9.508 -0.758 12.922 1 98.31 119 SER B C 1
ATOM 2050 O O . SER B 1 119 ? -8.75 -1.558 13.477 1 98.31 119 SER B O 1
ATOM 2052 N N . GLY B 1 120 ? -9.211 0.559 12.797 1 97.88 120 GLY B N 1
ATOM 2053 C CA . GLY B 1 120 ? -8.039 1.128 13.438 1 97.88 120 GLY B CA 1
ATOM 2054 C C . GLY B 1 120 ? -6.828 1.193 12.523 1 97.88 120 GLY B C 1
ATOM 2055 O O . GLY B 1 120 ? -5.73 1.55 12.961 1 97.88 120 GLY B O 1
ATOM 2056 N N . ASN B 1 121 ? -6.922 0.829 11.266 1 98.38 121 ASN B N 1
ATOM 2057 C CA . ASN B 1 121 ? -5.82 0.95 10.312 1 98.38 121 ASN B CA 1
ATOM 2058 C C . ASN B 1 121 ? -5.555 2.408 9.953 1 98.38 121 ASN B C 1
ATOM 2060 O O . ASN B 1 121 ? -6.465 3.127 9.539 1 98.38 121 ASN B O 1
ATOM 2064 N N . PRO B 1 122 ? -4.332 2.838 10.094 1 98.56 122 PRO B N 1
ATOM 2065 C CA . PRO B 1 122 ? -4.047 4.25 9.82 1 98.56 122 PRO B CA 1
ATOM 2066 C C . PRO B 1 122 ? -3.977 4.559 8.328 1 98.56 122 PRO B C 1
ATOM 2068 O O . PRO B 1 122 ? -3.402 3.783 7.559 1 98.56 122 PRO B O 1
ATOM 2071 N N . ILE B 1 123 ? -4.555 5.695 7.957 1 98.62 123 ILE B N 1
ATOM 2072 C CA . ILE B 1 123 ? -4.551 6.176 6.578 1 98.62 123 ILE B CA 1
ATOM 2073 C C . ILE B 1 123 ? -3.979 7.59 6.527 1 98.62 123 ILE B C 1
ATOM 2075 O O . ILE B 1 123 ? -4.398 8.469 7.285 1 98.62 123 ILE B O 1
ATOM 2079 N N . GLU B 1 124 ? -3.043 7.785 5.684 1 98.5 124 GLU B N 1
ATOM 2080 C CA . GLU B 1 124 ? -2.449 9.094 5.438 1 98.5 124 GLU B CA 1
ATOM 2081 C C . GLU B 1 124 ? -2.754 9.578 4.023 1 98.5 124 GLU B C 1
ATOM 2083 O O . GLU B 1 124 ? -2.516 8.859 3.049 1 98.5 124 GLU B O 1
ATOM 2088 N N . ILE B 1 125 ? -3.275 10.75 3.939 1 98.38 125 ILE B N 1
ATOM 2089 C CA . ILE B 1 125 ? -3.436 11.375 2.631 1 98.38 125 ILE B CA 1
ATOM 2090 C C . ILE B 1 125 ? -2.494 12.57 2.51 1 98.38 125 ILE B C 1
ATOM 2092 O O . ILE B 1 125 ? -2.574 13.516 3.301 1 98.38 125 ILE B O 1
ATOM 2096 N N . LYS B 1 126 ? -1.643 12.445 1.513 1 97.69 126 LYS B N 1
ATOM 2097 C CA . LYS B 1 126 ? -0.712 13.531 1.216 1 97.69 126 LYS B CA 1
ATOM 2098 C C . LYS B 1 126 ? -1.218 14.391 0.059 1 97.69 126 LYS B C 1
ATOM 2100 O O . LYS B 1 126 ? -1.835 13.875 -0.877 1 97.69 126 LYS B O 1
ATOM 2105 N N . GLY B 1 127 ? -0.933 15.633 0.192 1 97.56 127 GLY B N 1
ATOM 2106 C CA . GLY B 1 127 ? -1.243 16.578 -0.863 1 97.56 127 GLY B CA 1
ATOM 2107 C C . GLY B 1 127 ? -0.021 17.312 -1.383 1 97.56 127 GLY B C 1
ATOM 2108 O O . GLY B 1 127 ? 0.747 17.891 -0.604 1 97.56 127 GLY B O 1
ATOM 2109 N N . PHE B 1 128 ? 0.158 17.297 -2.693 1 96.19 128 PHE B N 1
ATOM 2110 C CA . PHE B 1 128 ? 1.271 17.969 -3.344 1 96.19 128 PHE B CA 1
ATOM 2111 C C . PHE B 1 128 ? 0.771 18.875 -4.465 1 96.19 128 PHE B C 1
ATOM 2113 O O . PHE B 1 128 ? -0.208 18.547 -5.141 1 96.19 128 PHE B O 1
ATOM 2120 N N . LYS B 1 129 ? 1.474 19.938 -4.656 1 92.31 129 LYS B N 1
ATOM 2121 C CA . LYS B 1 129 ? 1.164 20.797 -5.793 1 92.31 129 LYS B CA 1
ATOM 2122 C C . LYS B 1 129 ? 1.424 20.094 -7.117 1 92.31 129 LYS B C 1
ATOM 2124 O O . LYS B 1 129 ? 0.665 20.25 -8.07 1 92.31 129 LYS B O 1
ATOM 2129 N N . ASP B 1 130 ? 2.451 19.422 -7.129 1 90.31 130 ASP B N 1
ATOM 2130 C CA . ASP B 1 130 ? 2.83 18.594 -8.266 1 90.31 130 ASP B CA 1
ATOM 2131 C C . ASP B 1 130 ? 3.484 17.297 -7.801 1 90.31 130 ASP B C 1
ATOM 2133 O O . ASP B 1 130 ? 4.207 17.281 -6.805 1 90.31 130 ASP B O 1
ATOM 2137 N N . PHE B 1 131 ? 3.225 16.203 -8.555 1 90.12 131 PHE B N 1
ATOM 2138 C CA . PHE B 1 131 ? 3.713 14.891 -8.133 1 90.12 131 PHE B CA 1
ATOM 2139 C C . PHE B 1 131 ? 5.234 14.828 -8.195 1 90.12 131 PHE B C 1
ATOM 2141 O O . PHE B 1 131 ? 5.855 13.961 -7.578 1 90.12 131 PHE B O 1
ATOM 2148 N N . GLU B 1 132 ? 5.871 15.688 -8.938 1 85.56 132 GLU B N 1
ATOM 2149 C CA . GLU B 1 132 ? 7.328 15.742 -8.992 1 85.56 132 GLU B CA 1
ATOM 2150 C C . GLU B 1 132 ? 7.922 16.031 -7.617 1 85.56 132 GLU B C 1
ATOM 2152 O O . GLU B 1 132 ? 9.047 15.625 -7.328 1 85.56 132 GLU B O 1
ATOM 2157 N N . GLY B 1 133 ? 7.121 16.672 -6.84 1 86.69 133 GLY B N 1
ATOM 2158 C CA . GLY B 1 133 ? 7.562 17.031 -5.5 1 86.69 133 GLY B CA 1
ATOM 2159 C C . GLY B 1 133 ? 7.637 15.836 -4.566 1 86.69 133 GLY B C 1
ATOM 2160 O O . GLY B 1 133 ? 8.266 15.914 -3.506 1 86.69 133 GLY B O 1
ATOM 2161 N N . VAL B 1 134 ? 7.043 14.711 -4.902 1 89.69 134 VAL B N 1
ATOM 2162 C CA . VAL B 1 134 ? 6.922 13.547 -4.035 1 89.69 134 VAL B CA 1
ATOM 2163 C C . VAL B 1 134 ? 8.305 12.945 -3.773 1 89.69 134 VAL B C 1
ATOM 2165 O O . VAL B 1 134 ? 8.586 12.469 -2.672 1 89.69 134 VAL B O 1
ATOM 2168 N N . PHE B 1 135 ? 9.164 13.008 -4.758 1 86.62 135 PHE B N 1
ATOM 2169 C CA . PHE B 1 135 ? 10.469 12.375 -4.617 1 86.62 135 PHE B CA 1
ATOM 2170 C C . PHE B 1 135 ? 11.586 13.414 -4.652 1 86.62 135 PHE B C 1
ATOM 2172 O O . PHE B 1 135 ? 12.758 13.07 -4.836 1 86.62 135 PHE B O 1
ATOM 2179 N N . ALA B 1 136 ? 11.18 14.727 -4.582 1 81.88 136 ALA B N 1
ATOM 2180 C CA . ALA B 1 136 ? 12.172 15.797 -4.59 1 81.88 136 ALA B CA 1
ATOM 2181 C C . ALA B 1 136 ? 13.008 15.781 -3.314 1 81.88 136 ALA B C 1
ATOM 2183 O O . ALA B 1 136 ? 12.484 15.531 -2.227 1 81.88 136 ALA B O 1
ATOM 2184 N N . THR B 1 137 ? 14.352 15.773 -3.422 1 75.5 137 THR B N 1
ATOM 2185 C CA . THR B 1 137 ? 15.25 15.812 -2.279 1 75.5 137 THR B CA 1
ATOM 2186 C C . THR B 1 137 ? 15.945 17.172 -2.182 1 75.5 137 THR B C 1
ATOM 2188 O O . THR B 1 137 ? 16.141 17.844 -3.193 1 75.5 137 THR B O 1
#

Radius of gyration: 17.63 Å; Cα contacts (8 Å, |Δi|>4): 629; chains: 2; bounding box: 41×49×37 Å

Sequence (274 aa):
MKSLFHVSYHVTDLEASRNFYGNILGCKEGRTSETYVDYDFFGHQISLHKGVPFPTTRTGKVGDHEVLMPHIGLVLHLDDWFAMADRLALHGVQFDIPPVVRFPGQPGEQRTMFFLDPSGNPIEIKGFKDFEGVFATMKSLFHVSYHVTDLEASRNFYGNILGCKEGRTSETYVDYDFFGHQISLHKGVPFPTTRTGKVGDHEVLMPHIGLVLHLDDWFAMADRLALHGVQFDIPPVVRFPGQPGEQRTMFFLDPSGNPIEIKGFKDFEGVFAT